Protein AF-A0AA85FG95-F1 (afdb_monomer)

Organism: NCBI:txid6188

Radius of gyration: 40.42 Å; Cα contacts (8 Å, |Δi|>4): 27; chains: 1; bounding box: 96×70×97 Å

Solvent-accessible surface area (backbone atoms only — not comparable to full-atom values): 11766 Å² total; per-residue (Å²): 138,80,90,82,90,82,88,81,95,78,88,78,78,93,74,80,83,79,84,78,89,81,88,87,84,84,87,80,86,81,86,80,87,81,86,85,87,85,56,82,85,75,62,86,74,57,68,71,57,54,51,51,56,54,57,72,72,59,83,74,77,91,71,94,76,86,83,73,83,79,76,84,75,77,57,76,66,61,56,57,54,48,53,53,49,53,53,49,50,57,51,50,54,54,50,49,54,52,48,51,52,50,51,51,50,54,49,50,54,51,51,51,51,49,51,56,48,50,52,54,47,36,66,74,74,61,58,74,56,93,69,52,88,52,39,74,40,49,51,53,35,54,52,42,44,72,74,29,74,98,45,57,74,80,38,48,67,43,46,52,52,31,52,52,44,51,53,52,48,52,55,51,51,54,52,55,52,66,76,71,111

Mean predicted aligned error: 20.2 Å

Sequence (181 aa):
MPLHNGQDPHAAEALRSRSGCVTNMGSGASHQTRDVTFHPDDIVISEDVIKRIKNAGTTEDNTKDDLPAPKSFKPQYSLGLKHELEEAERRYEKLLQLLEKRNEQLFNEAAEEYTRTVERLENKYMRPTPGGCCAAAEQRVEDCYKQNPGKILLCSKLVSEYDRCVQNFLVTMSRKVSNAA

Secondary structure (DSSP, 8-state):
--------------------------------PPP-PPPGGG----HHHHHHHHHHT--------PPPPPP----THHHHHHHHHHHHHHHHHHHHHHHHHHHHHHHHHHHHHHHHHHHHHIIIIISPPTT-TTHHHHHHHHHHHHHSTT-GGGGHHHHHHHHHHHHHHHHHHHHHHHTT-

Foldseek 3Di:
DDDDDDDDPDPDDPDPPPPDDDDDDDDDDDDDDDDDDDDPVNDDDDPVVVVVVVVVVPPPDDDDDDDDDPDPCVDPVVVVVVVVVVVVVVVVVVVVVVVVVVVVVVVVVVVVVVVVVVVVCCVVQVPADVCHQQNVLVVQLVVVCVVDPPNSVVSVVSVVVSVVSVVVVVVVSVVVVVVVD

pLDDT: mean 73.81, std 21.91, range [30.66, 98.44]

InterPro domains:
  IPR052632 MICOS complex subunit Mic19 [PTHR21588] (82-169)

Structure (mmCIF, N/CA/C/O backbone):
data_AF-A0AA85FG95-F1
#
_entry.id   AF-A0AA85FG95-F1
#
loop_
_atom_site.group_PDB
_atom_site.id
_atom_site.type_symbol
_atom_site.label_atom_id
_atom_site.label_alt_id
_atom_site.label_comp_id
_atom_site.label_asym_id
_atom_site.label_entity_id
_atom_site.label_seq_id
_atom_site.pdbx_PDB_ins_code
_atom_site.Cartn_x
_atom_site.Cartn_y
_atom_site.Cartn_z
_atom_site.occupancy
_atom_site.B_iso_or_equiv
_atom_site.auth_seq_id
_atom_site.auth_comp_id
_atom_site.auth_asym_id
_atom_site.auth_atom_id
_atom_site.pdbx_PDB_model_num
ATOM 1 N N . MET A 1 1 ? 0.337 38.366 53.562 1.00 30.66 1 MET A N 1
ATOM 2 C CA . MET A 1 1 ? -0.883 38.946 52.954 1.00 30.66 1 MET A CA 1
ATOM 3 C C . MET A 1 1 ? -0.656 38.988 51.444 1.00 30.66 1 MET A C 1
ATOM 5 O O . MET A 1 1 ? 0.433 39.395 51.067 1.00 30.66 1 MET A O 1
ATOM 9 N N . PRO A 1 2 ? -1.600 38.537 50.603 1.00 45.62 2 PRO A N 1
ATOM 10 C CA . PRO A 1 2 ? -1.849 37.114 50.296 1.00 45.62 2 PRO A CA 1
ATOM 11 C C . PRO A 1 2 ? -1.703 36.779 48.782 1.00 45.62 2 PRO A C 1
ATOM 13 O O . PRO A 1 2 ? -1.762 37.673 47.952 1.00 45.62 2 PRO A O 1
ATOM 16 N N . LEU A 1 3 ? -1.317 35.538 48.439 1.00 36.19 3 LEU A N 1
ATOM 17 C CA . LEU A 1 3 ? -2.106 34.446 47.801 1.00 36.19 3 LEU A CA 1
ATOM 18 C C . LEU A 1 3 ? -2.570 34.652 46.339 1.00 36.19 3 LEU A C 1
ATOM 20 O O . LEU A 1 3 ? -3.430 35.489 46.092 1.00 36.19 3 LEU A O 1
ATOM 24 N N . HIS A 1 4 ? -2.118 33.780 45.424 1.00 43.22 4 HIS A N 1
ATOM 25 C CA . HIS A 1 4 ? -2.871 32.674 44.769 1.00 43.22 4 HIS A CA 1
ATOM 26 C C . HIS A 1 4 ? -1.987 32.094 43.637 1.00 43.22 4 HIS A C 1
ATOM 28 O O . HIS A 1 4 ? -1.504 32.842 42.799 1.00 43.22 4 HIS A O 1
ATOM 34 N N . ASN A 1 5 ? -1.506 30.848 43.719 1.00 35.62 5 ASN A N 1
ATOM 35 C CA . ASN A 1 5 ? -2.163 29.581 43.342 1.00 35.62 5 ASN A CA 1
ATOM 36 C C . ASN A 1 5 ? -2.717 29.541 41.909 1.00 35.62 5 ASN A C 1
ATOM 38 O O . ASN A 1 5 ? -3.634 30.284 41.577 1.00 35.62 5 ASN A O 1
ATOM 42 N N . GLY A 1 6 ? -2.206 28.593 41.118 1.00 32.69 6 GLY A N 1
ATOM 43 C CA . GLY A 1 6 ? -2.690 28.273 39.777 1.00 32.69 6 GLY A CA 1
ATOM 44 C C . GLY A 1 6 ? -1.839 27.200 39.099 1.00 32.69 6 GLY A C 1
ATOM 45 O O . GLY A 1 6 ? -1.144 27.478 38.131 1.00 32.69 6 GLY A O 1
ATOM 46 N N . GLN A 1 7 ? -1.843 25.992 39.667 1.00 34.56 7 GLN A N 1
ATOM 47 C CA . GLN A 1 7 ? -1.445 24.764 38.979 1.00 34.56 7 GLN A CA 1
ATOM 48 C C . GLN A 1 7 ? -2.438 24.502 37.836 1.00 34.56 7 GLN A C 1
ATOM 50 O O . GLN A 1 7 ? -3.618 24.333 38.122 1.00 34.56 7 GLN A O 1
ATOM 55 N N . ASP A 1 8 ? -1.957 24.362 36.601 1.00 36.91 8 ASP A N 1
ATOM 56 C CA . ASP A 1 8 ? -2.682 23.675 35.524 1.00 36.91 8 ASP A CA 1
ATOM 57 C C . ASP A 1 8 ? -1.818 22.515 35.000 1.00 36.91 8 ASP A C 1
ATOM 59 O O . ASP A 1 8 ? -0.852 22.731 34.264 1.00 36.91 8 ASP A O 1
ATOM 63 N N . PRO A 1 9 ? -2.119 21.263 35.391 1.00 45.38 9 PRO A N 1
ATOM 64 C CA . PRO A 1 9 ? -1.419 20.076 34.932 1.00 45.38 9 PRO A CA 1
ATOM 65 C C . PRO A 1 9 ? -2.259 19.344 33.878 1.00 45.38 9 PRO A C 1
ATOM 67 O O . PRO A 1 9 ? -2.745 18.255 34.140 1.00 45.38 9 PRO A O 1
ATOM 70 N N . HIS A 1 10 ? -2.461 19.908 32.686 1.00 35.53 10 HIS A N 1
ATOM 71 C CA . HIS A 1 10 ? -3.142 19.187 31.599 1.00 35.53 10 HIS A CA 1
ATOM 72 C C . HIS A 1 10 ? -2.638 19.609 30.214 1.00 35.53 10 HIS A C 1
ATOM 74 O 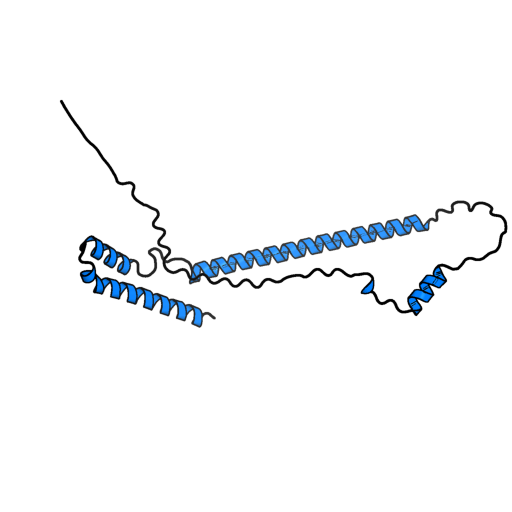O . HIS A 1 10 ? -3.313 20.287 29.451 1.00 35.53 10 HIS A O 1
ATOM 80 N N . ALA A 1 11 ? -1.455 19.117 29.856 1.00 32.72 11 ALA A N 1
ATOM 81 C CA . ALA A 1 11 ? -1.103 18.837 28.464 1.00 32.72 11 ALA A CA 1
ATOM 82 C C . ALA A 1 11 ? -0.642 17.376 28.375 1.00 32.72 11 ALA A C 1
ATOM 84 O O . ALA A 1 11 ? 0.479 17.055 27.988 1.00 32.72 11 ALA A O 1
ATOM 85 N N . ALA A 1 12 ? -1.512 16.481 28.845 1.00 32.84 12 ALA A N 1
ATOM 86 C CA . ALA A 1 12 ? -1.339 15.051 28.698 1.00 32.84 12 ALA A CA 1
ATOM 87 C C . ALA A 1 12 ? -1.720 14.642 27.266 1.00 32.84 12 ALA A C 1
ATOM 89 O O . ALA A 1 12 ? -2.877 14.720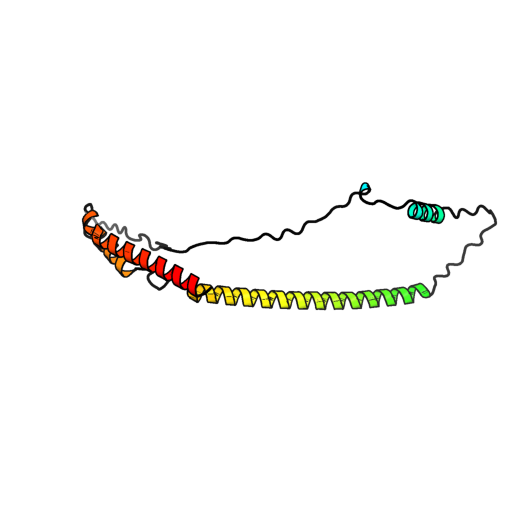 26.868 1.00 32.84 12 ALA A O 1
ATOM 90 N N . GLU A 1 13 ? -0.719 14.143 26.543 1.00 37.06 13 GLU A N 1
ATOM 91 C CA . GLU A 1 13 ? -0.843 12.870 25.828 1.00 37.06 13 GLU A CA 1
ATOM 92 C C . GLU A 1 13 ? -1.767 12.854 24.592 1.00 37.06 13 GLU A C 1
ATOM 94 O O . GLU A 1 13 ? -2.738 12.105 24.515 1.00 37.06 13 GLU A O 1
ATOM 99 N N . ALA A 1 14 ? -1.395 13.611 23.557 1.00 35.91 14 ALA A N 1
ATOM 100 C CA . ALA A 1 14 ? -1.941 13.469 22.204 1.00 35.91 14 ALA A CA 1
ATOM 101 C C . ALA A 1 14 ? -0.967 12.730 21.265 1.00 35.91 14 ALA A C 1
ATOM 103 O O . ALA A 1 14 ? -0.625 13.227 20.202 1.00 35.91 14 ALA A O 1
ATOM 104 N N . LEU A 1 15 ? -0.507 11.540 21.663 1.00 38.41 15 LEU A N 1
ATOM 105 C CA . LEU A 1 15 ? 0.131 10.556 20.774 1.00 38.41 15 LEU A CA 1
ATOM 106 C C . LEU A 1 15 ? -0.211 9.132 21.245 1.00 38.41 15 LEU A C 1
ATOM 108 O O . LEU A 1 15 ? 0.663 8.298 21.462 1.00 38.41 15 LEU A O 1
ATOM 112 N N . ARG A 1 16 ? -1.504 8.809 21.398 1.00 36.84 16 ARG A N 1
ATOM 113 C CA . ARG A 1 16 ? -1.917 7.398 21.360 1.00 36.84 16 ARG A CA 1
ATOM 114 C C . ARG A 1 16 ? -2.016 6.982 19.901 1.00 36.84 16 ARG A C 1
ATOM 116 O O . ARG A 1 16 ? -3.079 7.009 19.292 1.00 36.84 16 ARG A O 1
ATOM 123 N N . SER A 1 17 ? -0.870 6.589 19.360 1.00 41.09 17 SER A N 1
ATOM 124 C CA . SER A 1 17 ? -0.801 5.702 18.207 1.00 41.09 17 SER A CA 1
ATOM 125 C C . SER A 1 17 ? -1.457 4.370 18.600 1.00 41.09 17 SER A C 1
ATOM 127 O O . SER A 1 17 ? -0.793 3.446 19.061 1.00 41.09 17 SER A O 1
ATOM 129 N N . ARG A 1 18 ? -2.792 4.282 18.518 1.00 47.00 18 ARG A N 1
ATOM 130 C CA . ARG A 1 18 ? -3.518 3.006 18.586 1.00 47.00 18 ARG A CA 1
ATOM 131 C C . ARG A 1 18 ? -3.566 2.421 17.180 1.00 47.00 18 ARG A C 1
ATOM 133 O O . ARG A 1 18 ? -4.567 2.487 16.479 1.00 47.00 18 ARG A O 1
ATOM 140 N N . SER A 1 19 ? -2.425 1.874 16.771 1.00 49.50 19 SER A N 1
ATOM 141 C CA . SER A 1 19 ? -2.341 0.937 15.656 1.00 49.50 19 SER A CA 1
ATOM 142 C C . SER A 1 19 ? -2.802 -0.427 16.169 1.00 49.50 19 SER A C 1
ATOM 144 O O . SER A 1 19 ? -2.051 -1.148 16.823 1.00 49.50 19 SER A O 1
ATOM 146 N N . GLY A 1 20 ? -4.079 -0.735 15.958 1.00 48.47 20 GLY A N 1
ATOM 147 C CA . GLY A 1 20 ? -4.675 -2.033 16.249 1.00 48.47 20 GLY A CA 1
ATOM 148 C C . GLY A 1 20 ? -5.089 -2.721 14.953 1.00 48.47 20 GLY A C 1
ATOM 149 O O . GLY A 1 20 ? -5.952 -2.213 14.243 1.00 48.47 20 GLY A O 1
ATOM 150 N N . CYS A 1 21 ? -4.475 -3.883 14.704 1.00 47.03 21 CYS A N 1
ATOM 151 C CA . CYS A 1 21 ? -4.682 -4.836 13.602 1.00 47.03 21 CYS A CA 1
ATOM 152 C C . CYS A 1 21 ? -4.027 -4.487 12.251 1.00 47.03 21 CYS A C 1
ATOM 154 O O . CYS A 1 21 ? -4.705 -4.350 11.237 1.00 47.03 21 CYS A O 1
ATOM 156 N N . VAL A 1 22 ? -2.688 -4.467 12.219 1.00 50.50 22 VAL A N 1
ATOM 157 C CA . VAL A 1 22 ? -1.901 -4.616 10.981 1.00 50.50 22 VAL A CA 1
ATOM 158 C C . VAL A 1 22 ? -1.178 -5.964 11.023 1.00 50.50 22 VAL A C 1
ATOM 160 O O . VAL A 1 22 ? -0.427 -6.240 11.957 1.00 50.50 22 VAL A O 1
ATOM 163 N N . THR A 1 23 ? -1.401 -6.818 10.025 1.00 48.22 23 THR A N 1
ATOM 164 C CA . THR A 1 23 ? -0.620 -8.045 9.811 1.00 48.22 23 THR A CA 1
ATOM 165 C C . THR A 1 23 ? 0.562 -7.730 8.900 1.00 48.22 23 THR A C 1
ATOM 167 O O . THR A 1 23 ? 0.358 -7.409 7.732 1.00 48.22 23 THR A O 1
ATOM 170 N N . ASN A 1 24 ? 1.786 -7.828 9.423 1.00 40.81 24 ASN A N 1
ATOM 171 C CA . ASN A 1 24 ? 3.014 -7.686 8.644 1.00 40.81 24 ASN A CA 1
ATOM 172 C C . ASN A 1 24 ? 3.535 -9.079 8.254 1.00 40.81 24 ASN A C 1
ATOM 174 O O . ASN A 1 24 ? 3.888 -9.868 9.130 1.00 40.81 24 ASN A O 1
ATOM 178 N N . MET A 1 25 ? 3.578 -9.393 6.960 1.00 52.84 25 MET A N 1
ATOM 179 C CA . MET A 1 25 ? 4.269 -10.572 6.433 1.00 52.84 25 MET A CA 1
ATOM 180 C C . MET A 1 25 ? 5.058 -10.170 5.192 1.00 52.84 25 MET A C 1
ATOM 182 O O . MET A 1 25 ? 4.479 -9.861 4.156 1.00 52.84 25 MET A O 1
ATOM 186 N N . GLY A 1 26 ? 6.384 -10.179 5.313 1.00 38.78 26 GLY A N 1
ATOM 187 C CA . GLY A 1 26 ? 7.310 -9.958 4.209 1.00 38.78 26 GLY A CA 1
ATOM 188 C C . GLY A 1 26 ? 8.394 -11.028 4.215 1.00 38.78 26 GLY A C 1
ATOM 189 O O . GLY A 1 26 ? 9.342 -10.950 4.990 1.00 38.78 26 GLY A O 1
ATOM 190 N N . SER A 1 27 ? 8.237 -12.031 3.351 1.00 49.94 27 SER A N 1
ATOM 191 C CA . SER A 1 27 ? 9.285 -12.979 2.972 1.00 49.94 27 SER A CA 1
ATOM 192 C C . SER A 1 27 ? 9.997 -12.431 1.736 1.00 49.94 27 SER A C 1
ATOM 194 O O . SER A 1 27 ? 9.416 -12.391 0.656 1.00 49.94 27 SER A O 1
ATOM 196 N N . GLY A 1 28 ? 11.244 -11.986 1.894 1.00 42.34 28 GLY A N 1
ATOM 197 C CA . GLY A 1 28 ? 12.100 -11.578 0.781 1.00 42.34 28 GLY A CA 1
ATOM 198 C C . GLY A 1 28 ? 12.965 -12.746 0.316 1.00 42.34 28 GLY A C 1
ATOM 199 O O . GLY A 1 28 ? 13.846 -13.188 1.051 1.00 42.34 28 GLY A O 1
ATOM 200 N N . ALA A 1 29 ? 12.723 -13.248 -0.895 1.00 50.38 29 ALA A N 1
ATOM 201 C CA . ALA A 1 29 ? 13.632 -14.171 -1.564 1.00 50.38 29 ALA A CA 1
ATOM 202 C C . ALA A 1 29 ? 14.875 -13.398 -2.037 1.00 50.38 29 ALA A C 1
ATOM 204 O O . ALA A 1 29 ? 14.791 -12.513 -2.886 1.00 50.38 29 ALA A O 1
ATOM 205 N N . SER A 1 30 ? 16.030 -13.714 -1.451 1.00 52.44 30 SER A N 1
ATOM 206 C CA . SER A 1 30 ? 17.326 -13.142 -1.817 1.00 52.44 30 SER A CA 1
ATOM 207 C C . SER A 1 30 ? 17.881 -13.880 -3.038 1.00 52.44 30 SER A C 1
ATOM 209 O O . SER A 1 30 ? 18.285 -15.038 -2.937 1.00 52.44 30 SER A O 1
ATOM 211 N N . HIS A 1 31 ? 17.892 -13.231 -4.204 1.00 57.97 31 HIS A N 1
ATOM 212 C CA . HIS A 1 31 ? 18.634 -13.727 -5.362 1.00 57.97 31 HIS A CA 1
ATOM 213 C C . HIS A 1 31 ? 20.101 -13.309 -5.220 1.00 57.97 31 HIS A C 1
ATOM 215 O O . HIS A 1 31 ? 20.451 -12.145 -5.387 1.00 57.97 31 HIS A O 1
ATOM 221 N N . GLN A 1 32 ? 20.947 -14.271 -4.858 1.00 57.72 32 GLN A N 1
ATOM 222 C CA . GLN A 1 32 ? 22.375 -14.085 -4.621 1.00 57.72 32 GLN A CA 1
ATOM 223 C C . GLN A 1 32 ? 23.156 -14.426 -5.901 1.00 57.72 32 GLN A C 1
ATOM 225 O O . GLN A 1 32 ? 23.257 -15.594 -6.275 1.00 57.72 32 GLN A O 1
ATOM 230 N N . THR A 1 33 ? 23.708 -13.426 -6.588 1.00 61.66 33 THR A N 1
ATOM 231 C CA . THR A 1 33 ? 24.703 -13.627 -7.653 1.00 61.66 33 THR A CA 1
ATOM 232 C C . THR A 1 33 ? 26.039 -14.012 -7.017 1.00 61.66 33 THR A C 1
ATOM 234 O O . THR A 1 33 ? 26.503 -13.344 -6.094 1.00 61.66 33 THR A O 1
ATOM 237 N N . ARG A 1 34 ? 26.644 -15.117 -7.469 1.00 65.69 34 ARG A N 1
ATOM 238 C CA . ARG A 1 34 ? 27.943 -15.594 -6.968 1.00 65.69 34 ARG A CA 1
ATOM 239 C C . ARG A 1 34 ? 29.032 -15.238 -7.968 1.00 65.69 34 ARG A C 1
ATOM 241 O O . ARG A 1 34 ? 28.902 -15.568 -9.143 1.00 65.69 34 ARG A O 1
ATOM 248 N N . ASP A 1 35 ? 30.083 -14.600 -7.477 1.00 60.16 35 ASP A N 1
ATOM 249 C CA . ASP A 1 35 ? 31.306 -14.348 -8.235 1.00 60.16 35 ASP A CA 1
ATOM 250 C C . ASP A 1 35 ? 32.218 -15.587 -8.166 1.00 60.16 35 ASP A C 1
ATOM 252 O O . ASP A 1 35 ? 32.260 -16.260 -7.129 1.00 60.16 35 ASP A O 1
ATOM 256 N N . VAL A 1 36 ? 32.906 -15.927 -9.261 1.00 72.88 36 VAL A N 1
ATOM 257 C CA . VAL A 1 36 ? 33.742 -17.141 -9.359 1.00 72.88 36 VAL A CA 1
ATOM 258 C C . VAL A 1 36 ? 35.182 -16.756 -9.682 1.00 72.88 36 VAL A C 1
ATOM 260 O O . VAL A 1 36 ? 35.472 -16.236 -10.756 1.00 72.88 36 VAL A O 1
ATOM 263 N N . THR A 1 37 ? 36.093 -17.062 -8.757 1.00 73.62 37 THR A N 1
ATOM 264 C CA . THR A 1 37 ? 37.538 -16.854 -8.911 1.00 73.62 37 THR A CA 1
ATOM 265 C C . THR A 1 37 ? 38.204 -18.157 -9.348 1.00 73.62 37 THR A C 1
ATOM 267 O O . THR A 1 37 ? 38.162 -19.138 -8.608 1.00 73.62 37 THR A O 1
ATOM 270 N N . PHE A 1 38 ? 38.842 -18.164 -10.519 1.00 70.31 38 PHE A N 1
ATOM 271 C CA . PHE A 1 38 ? 39.609 -19.313 -11.015 1.00 70.31 38 PHE A CA 1
ATOM 272 C C . PHE A 1 38 ? 41.057 -19.268 -10.520 1.00 70.31 38 PHE A C 1
ATOM 274 O O . PHE A 1 38 ? 41.689 -18.209 -10.552 1.00 70.31 38 PHE A O 1
ATOM 281 N N . HIS A 1 39 ? 41.589 -20.416 -10.101 1.00 75.00 39 HIS A N 1
ATOM 282 C CA . HIS A 1 39 ? 43.010 -20.595 -9.816 1.00 75.00 39 HIS A CA 1
ATOM 283 C C . HIS A 1 39 ? 43.733 -21.174 -11.045 1.00 75.00 39 HIS A C 1
ATOM 285 O O . HIS A 1 39 ? 43.114 -21.856 -11.861 1.00 75.00 39 HIS A O 1
ATOM 291 N N . PRO A 1 40 ? 45.046 -20.927 -11.209 1.00 69.12 40 PRO A N 1
ATOM 292 C CA . PRO A 1 40 ? 45.812 -21.412 -12.363 1.00 69.12 40 PRO A CA 1
ATOM 293 C C . PRO A 1 40 ? 45.747 -22.934 -12.569 1.00 69.12 40 PRO A C 1
ATOM 295 O O . PRO A 1 40 ? 45.826 -23.398 -13.703 1.00 69.12 40 PRO A O 1
ATOM 298 N N . ASP A 1 41 ? 45.551 -23.691 -11.488 1.00 71.12 41 ASP A N 1
ATOM 299 C CA . ASP A 1 41 ? 45.463 -25.154 -11.503 1.00 71.12 41 ASP A CA 1
ATOM 300 C C . ASP A 1 41 ? 44.091 -25.675 -11.986 1.00 71.12 41 ASP A C 1
ATOM 302 O O . ASP A 1 41 ? 43.967 -26.849 -12.330 1.00 71.12 41 ASP A O 1
ATOM 306 N N . ASP A 1 42 ? 43.073 -24.806 -12.077 1.00 71.75 42 ASP A N 1
ATOM 307 C CA . ASP A 1 42 ? 41.731 -25.144 -12.583 1.00 71.75 42 ASP A CA 1
ATOM 308 C C . ASP A 1 42 ? 41.681 -25.195 -14.124 1.00 71.75 42 ASP A C 1
ATOM 310 O O . ASP A 1 42 ? 40.686 -25.618 -14.720 1.00 71.75 42 ASP A O 1
ATOM 314 N N . ILE A 1 43 ? 42.752 -24.754 -14.793 1.00 72.88 43 ILE A N 1
ATOM 315 C CA . ILE A 1 43 ? 42.838 -24.668 -16.252 1.00 72.88 43 ILE A CA 1
ATOM 316 C C . ILE A 1 43 ? 43.635 -25.865 -16.778 1.00 72.88 43 ILE A C 1
ATOM 318 O O . ILE A 1 43 ? 44.860 -25.835 -16.894 1.00 72.88 43 ILE A O 1
ATOM 322 N N . VAL A 1 44 ? 42.928 -26.932 -17.153 1.00 78.31 44 VAL A N 1
ATOM 323 C CA . VAL A 1 44 ? 43.545 -28.103 -17.791 1.00 78.31 44 VAL A CA 1
ATOM 324 C C . VAL A 1 44 ? 43.790 -27.811 -19.272 1.00 78.31 44 VAL A C 1
ATOM 326 O O . VAL A 1 44 ? 42.864 -27.777 -20.081 1.00 78.31 44 VAL A O 1
ATOM 329 N N . ILE A 1 45 ? 45.055 -27.615 -19.640 1.00 81.12 45 ILE A N 1
ATOM 330 C CA . ILE A 1 45 ? 45.474 -27.406 -21.030 1.00 81.12 45 ILE A CA 1
ATOM 331 C C . ILE A 1 45 ? 45.916 -28.745 -21.629 1.00 81.12 45 ILE A C 1
ATOM 333 O O . ILE A 1 45 ? 46.787 -29.419 -21.084 1.00 81.12 45 ILE A O 1
ATOM 337 N N . SER A 1 46 ? 45.347 -29.127 -22.777 1.00 83.31 46 SER A N 1
ATOM 338 C CA . SER A 1 46 ? 45.752 -30.342 -23.495 1.00 83.31 46 SER A CA 1
ATOM 339 C C . SER A 1 46 ? 47.202 -30.260 -23.979 1.00 83.31 46 SER A C 1
ATOM 341 O O . SER A 1 46 ? 47.666 -29.218 -24.448 1.00 83.31 46 SER A O 1
ATOM 343 N N . GLU A 1 47 ? 47.902 -31.389 -23.943 1.00 80.31 47 GLU A N 1
ATOM 344 C CA . GLU A 1 47 ? 49.327 -31.484 -24.277 1.00 80.31 47 GLU A CA 1
ATOM 345 C C . GLU A 1 47 ? 49.645 -31.001 -25.708 1.00 80.31 47 GLU A C 1
ATOM 347 O O . GLU A 1 47 ? 50.674 -30.369 -25.947 1.00 80.31 47 GLU A O 1
ATOM 352 N N . ASP A 1 48 ? 48.700 -31.154 -26.642 1.00 77.56 48 ASP A N 1
ATOM 353 C CA . ASP A 1 48 ? 48.793 -30.641 -28.016 1.00 77.56 48 ASP A CA 1
ATOM 354 C C . ASP A 1 48 ? 48.800 -29.108 -28.119 1.00 77.56 48 ASP A C 1
ATOM 356 O O . ASP A 1 48 ? 49.359 -28.542 -29.064 1.00 77.56 48 ASP A O 1
ATOM 360 N N . VAL A 1 49 ? 48.159 -28.414 -27.175 1.00 81.38 49 VAL A N 1
ATOM 361 C CA . VAL A 1 49 ? 48.161 -26.945 -27.100 1.00 81.38 49 VAL A CA 1
ATOM 362 C C . VAL A 1 49 ? 49.497 -26.471 -26.535 1.00 81.38 49 VAL A C 1
ATOM 364 O O . VAL A 1 49 ? 50.112 -25.566 -27.096 1.00 81.38 49 VAL A O 1
ATOM 367 N N . ILE A 1 50 ? 50.014 -27.155 -25.509 1.00 81.94 50 ILE A N 1
ATOM 368 C CA . ILE A 1 50 ? 51.348 -26.896 -24.949 1.00 81.94 50 ILE A CA 1
ATOM 369 C C . ILE A 1 50 ? 52.425 -27.094 -26.022 1.00 81.94 50 ILE A C 1
ATOM 371 O O . ILE A 1 50 ? 53.330 -26.270 -26.156 1.00 81.94 50 ILE A O 1
ATOM 375 N N . LYS A 1 51 ? 52.310 -28.153 -26.829 1.00 78.94 51 LYS A N 1
ATOM 376 C CA . LYS A 1 51 ? 53.245 -28.452 -27.921 1.00 78.94 51 LYS A CA 1
ATOM 377 C C . LYS A 1 51 ? 53.228 -27.372 -29.003 1.00 78.94 51 LYS A C 1
ATOM 379 O O . LYS A 1 51 ? 54.284 -26.978 -29.488 1.00 78.94 51 LYS A O 1
ATOM 384 N N . ARG A 1 52 ? 52.049 -26.836 -29.336 1.00 78.56 52 ARG A N 1
ATOM 385 C CA . ARG A 1 52 ? 51.910 -25.714 -30.279 1.00 78.56 52 ARG A CA 1
ATOM 386 C C . ARG A 1 52 ? 52.512 -24.416 -29.744 1.00 78.56 52 ARG A C 1
ATOM 388 O O . ARG A 1 52 ? 53.202 -23.736 -30.493 1.00 78.56 52 ARG A O 1
ATOM 395 N N . ILE A 1 53 ? 52.316 -24.108 -28.461 1.00 82.19 53 ILE A N 1
ATOM 396 C CA . ILE A 1 53 ? 52.891 -22.912 -27.823 1.00 82.19 53 ILE A CA 1
ATOM 397 C C . ILE A 1 53 ? 54.420 -23.021 -27.734 1.00 82.19 53 ILE A C 1
ATOM 399 O O . ILE A 1 53 ? 55.119 -22.065 -28.056 1.00 82.19 53 ILE A O 1
ATOM 403 N N . LYS A 1 54 ? 54.953 -24.194 -27.366 1.00 78.06 54 LYS A N 1
ATOM 404 C CA . LYS A 1 54 ? 56.405 -24.432 -27.322 1.00 78.06 54 LYS A CA 1
ATOM 405 C C . LYS A 1 54 ? 57.047 -24.322 -28.704 1.00 78.06 54 LYS A C 1
ATOM 407 O O . LYS A 1 54 ? 58.061 -23.650 -28.837 1.00 78.06 54 LYS A O 1
ATOM 412 N N . ASN A 1 55 ? 56.427 -24.901 -29.731 1.00 69.00 55 ASN A N 1
ATOM 413 C CA . ASN A 1 55 ? 56.948 -24.836 -31.097 1.00 69.00 55 ASN A CA 1
ATOM 414 C C . ASN A 1 55 ? 56.847 -23.427 -31.704 1.00 69.00 55 ASN A C 1
ATOM 416 O O . ASN A 1 55 ? 57.680 -23.064 -32.529 1.00 69.00 55 ASN A O 1
ATOM 420 N N . ALA A 1 56 ? 55.868 -22.618 -31.280 1.00 64.44 56 ALA A N 1
ATOM 421 C CA . ALA A 1 56 ? 55.778 -21.206 -31.653 1.00 64.44 56 ALA A CA 1
ATOM 422 C C . ALA A 1 56 ? 56.894 -20.344 -31.025 1.00 64.44 56 ALA A C 1
ATOM 424 O O . ALA A 1 56 ? 57.161 -19.252 -31.517 1.00 64.44 56 ALA A O 1
ATOM 425 N N . GLY A 1 57 ? 57.552 -20.829 -29.963 1.00 59.56 57 GLY A N 1
ATOM 426 C CA . GLY A 1 57 ? 58.680 -20.162 -29.306 1.00 59.56 57 GLY A CA 1
ATOM 427 C C . GLY A 1 57 ? 60.071 -20.614 -29.768 1.00 59.56 57 GLY A C 1
ATOM 428 O O . GLY A 1 57 ? 61.049 -20.005 -29.353 1.00 59.56 57 GLY A O 1
ATOM 429 N N . THR A 1 58 ? 60.189 -21.657 -30.601 1.00 50.75 58 THR A N 1
ATOM 430 C CA . THR A 1 58 ? 61.485 -22.248 -31.000 1.00 50.75 58 THR A CA 1
ATOM 431 C C . THR A 1 58 ? 61.788 -22.153 -32.494 1.00 50.75 58 THR A C 1
ATOM 433 O O . THR A 1 58 ? 62.512 -22.991 -33.027 1.00 50.75 58 THR A O 1
ATOM 436 N N . THR A 1 59 ? 61.306 -21.127 -33.196 1.00 48.03 59 THR A N 1
ATOM 437 C CA . THR A 1 59 ? 62.004 -20.676 -34.411 1.00 48.03 59 THR A CA 1
ATOM 438 C C . THR A 1 59 ? 63.229 -19.857 -34.000 1.00 48.03 59 THR A C 1
ATOM 440 O O . THR A 1 59 ? 63.274 -18.648 -34.200 1.00 48.03 59 THR A O 1
ATOM 443 N N . GLU A 1 60 ? 64.204 -20.519 -33.374 1.00 48.66 60 GLU A N 1
ATOM 444 C CA . GLU A 1 60 ? 65.590 -20.058 -33.390 1.00 48.66 60 GLU A CA 1
ATOM 445 C C . GLU A 1 60 ? 66.263 -20.707 -34.597 1.00 48.66 60 GLU A C 1
ATOM 447 O O . GLU A 1 60 ? 66.700 -21.857 -34.542 1.00 48.66 60 GLU A O 1
ATOM 452 N N . ASP A 1 61 ? 66.297 -19.975 -35.709 1.00 37.59 61 ASP A N 1
ATOM 453 C CA . ASP A 1 61 ? 67.139 -20.331 -36.843 1.00 37.59 61 ASP A CA 1
ATOM 454 C C . ASP A 1 61 ? 68.522 -19.701 -36.628 1.00 37.59 61 ASP A C 1
ATOM 456 O O . ASP A 1 61 ? 68.702 -18.482 -36.658 1.00 37.59 61 ASP A O 1
ATOM 460 N N . ASN A 1 62 ? 69.494 -20.558 -36.323 1.00 44.28 62 ASN A N 1
ATOM 461 C CA . ASN A 1 62 ? 70.900 -20.210 -36.211 1.00 44.28 62 ASN A CA 1
ATOM 462 C C . ASN A 1 62 ? 71.494 -20.091 -37.618 1.00 44.28 62 ASN A C 1
ATOM 464 O O . ASN A 1 62 ? 72.010 -21.070 -38.145 1.00 44.28 62 ASN A O 1
ATOM 468 N N . THR A 1 63 ? 71.512 -18.887 -38.193 1.00 41.16 63 THR A N 1
ATOM 469 C CA . THR A 1 63 ? 72.499 -18.535 -39.225 1.00 41.16 63 THR A CA 1
ATOM 470 C C . THR A 1 63 ? 72.944 -17.087 -39.020 1.00 41.16 63 THR A C 1
ATOM 472 O O . THR A 1 63 ? 72.152 -16.153 -39.111 1.00 41.16 63 THR A O 1
ATOM 475 N N . LYS A 1 64 ? 74.222 -16.910 -38.668 1.00 46.62 64 LYS A N 1
ATOM 476 C CA . LYS A 1 64 ? 74.915 -15.617 -38.681 1.00 46.62 64 LYS A CA 1
ATOM 477 C C . LYS A 1 64 ? 75.095 -15.213 -40.139 1.00 46.62 64 LYS A C 1
ATOM 479 O O . LYS A 1 64 ? 75.780 -15.958 -40.817 1.00 46.62 64 LYS A O 1
ATOM 484 N N . ASP A 1 65 ? 74.542 -14.079 -40.560 1.00 40.59 65 ASP A N 1
ATOM 485 C CA . ASP A 1 65 ? 75.032 -13.267 -41.683 1.00 40.59 65 ASP A CA 1
ATOM 486 C C . ASP A 1 65 ? 74.435 -11.845 -41.578 1.00 40.59 65 ASP A C 1
ATOM 488 O O . ASP A 1 65 ? 73.341 -11.638 -41.052 1.00 40.59 65 ASP A O 1
ATOM 492 N N . ASP A 1 66 ? 75.225 -10.858 -41.990 1.00 47.44 66 ASP A N 1
ATOM 493 C CA . ASP A 1 66 ? 75.172 -9.433 -41.646 1.00 47.44 66 ASP A CA 1
ATOM 494 C C . ASP A 1 66 ? 73.836 -8.685 -41.876 1.00 47.44 66 ASP A C 1
ATOM 496 O O . ASP A 1 66 ? 73.237 -8.719 -42.952 1.00 47.44 66 ASP A O 1
ATOM 500 N N . LEU A 1 67 ? 73.416 -7.890 -40.879 1.00 39.06 67 LEU A N 1
ATOM 501 C CA . LEU A 1 67 ? 72.312 -6.927 -40.999 1.00 39.06 67 LEU A CA 1
ATOM 502 C C . LEU A 1 67 ? 72.740 -5.664 -41.770 1.00 39.06 67 LEU A C 1
ATOM 504 O O . LEU A 1 67 ? 73.616 -4.932 -41.303 1.00 39.06 67 LEU A O 1
ATOM 508 N N . PRO A 1 68 ? 71.966 -5.226 -42.776 1.00 49.34 68 PRO A N 1
ATOM 509 C CA . PRO A 1 68 ? 71.600 -3.829 -42.907 1.00 49.34 68 PRO A CA 1
ATOM 510 C C . PRO A 1 68 ? 70.298 -3.584 -42.128 1.00 49.34 68 PRO A C 1
ATOM 512 O O . PRO A 1 68 ? 69.315 -4.310 -42.281 1.00 49.34 68 PRO A O 1
ATOM 515 N N . ALA A 1 69 ? 70.285 -2.551 -41.282 1.00 48.25 69 ALA A N 1
ATOM 516 C CA . ALA A 1 69 ? 69.116 -2.160 -40.496 1.00 48.25 69 ALA A CA 1
ATOM 517 C C . ALA A 1 69 ? 67.852 -2.059 -41.381 1.00 48.25 69 ALA A C 1
ATOM 519 O O . ALA A 1 69 ? 67.874 -1.339 -42.390 1.00 48.25 69 ALA A O 1
ATOM 520 N N . PRO A 1 70 ? 66.740 -2.735 -41.033 1.00 47.72 70 PRO A N 1
ATOM 521 C CA . PRO A 1 70 ? 65.519 -2.626 -41.808 1.00 47.72 70 PRO A CA 1
ATOM 522 C C . PRO A 1 70 ? 64.992 -1.201 -41.661 1.00 47.72 70 PRO A C 1
ATOM 524 O O . PRO A 1 70 ? 64.654 -0.739 -40.569 1.00 47.72 70 PRO A O 1
ATOM 527 N N . LYS A 1 71 ? 64.936 -0.479 -42.783 1.00 52.22 71 LYS A N 1
ATOM 528 C CA . LYS A 1 71 ? 64.224 0.795 -42.874 1.00 52.22 71 LYS A CA 1
ATOM 529 C C . LYS A 1 71 ? 62.814 0.558 -42.342 1.00 52.22 71 LYS A C 1
ATOM 531 O O . LYS A 1 71 ? 62.117 -0.318 -42.843 1.00 52.22 71 LYS A O 1
ATOM 536 N N . SER A 1 72 ? 62.430 1.329 -41.325 1.00 55.66 72 SER A N 1
ATOM 537 C CA . SER A 1 72 ? 61.096 1.358 -40.722 1.00 55.66 72 SER A CA 1
ATOM 538 C C . SER A 1 72 ? 60.035 1.586 -41.806 1.00 55.66 72 SER A C 1
ATOM 540 O O . SER A 1 72 ? 59.615 2.715 -42.068 1.00 55.66 72 SER A O 1
ATOM 542 N N . PHE A 1 73 ? 59.578 0.509 -42.436 1.00 53.50 73 PHE A N 1
ATOM 543 C CA . PHE A 1 73 ? 58.356 0.500 -43.213 1.00 53.50 73 PHE A CA 1
ATOM 544 C C . PHE A 1 73 ? 57.239 0.501 -42.172 1.00 53.50 73 PHE A C 1
ATOM 546 O O . PHE A 1 73 ? 56.815 -0.549 -41.708 1.00 53.50 73 PHE A O 1
ATOM 553 N N . LYS A 1 74 ? 56.842 1.691 -41.699 1.00 56.25 74 LYS A N 1
ATOM 554 C CA . LYS A 1 74 ? 55.607 1.838 -40.926 1.00 56.25 74 LYS A CA 1
ATOM 555 C C . LYS A 1 74 ? 54.484 1.610 -41.906 1.00 56.25 74 LYS A C 1
ATOM 557 O O . LYS A 1 74 ? 54.281 2.455 -42.782 1.00 56.25 74 LYS A O 1
ATOM 562 N N . PRO A 1 75 ? 53.786 0.486 -41.830 1.00 50.03 75 PRO A N 1
ATOM 563 C CA . PRO A 1 75 ? 52.989 0.155 -42.966 1.00 50.03 75 PRO A CA 1
ATOM 564 C C . PRO A 1 75 ? 51.632 0.833 -42.878 1.00 50.03 75 PRO A C 1
ATOM 566 O O . PRO A 1 75 ? 51.029 0.976 -41.808 1.00 50.03 75 PRO A O 1
ATOM 569 N N . GLN A 1 76 ? 51.147 1.233 -44.042 1.00 53.50 76 GLN A N 1
ATOM 570 C CA . GLN A 1 76 ? 49.913 1.985 -44.234 1.00 53.50 76 GLN A CA 1
ATOM 571 C C . GLN A 1 76 ? 48.657 1.241 -43.730 1.00 53.50 76 GLN A C 1
ATOM 573 O O . GLN A 1 76 ? 47.626 1.867 -43.498 1.00 53.50 76 GLN A O 1
ATOM 578 N N . TYR A 1 77 ? 48.764 -0.066 -43.452 1.00 53.09 77 TYR A N 1
ATOM 579 C CA . TYR A 1 77 ? 47.732 -0.876 -42.792 1.00 53.09 77 TYR A CA 1
ATOM 580 C C . TYR A 1 77 ? 47.441 -0.466 -41.337 1.00 53.09 77 TYR A C 1
ATOM 582 O O . TYR A 1 77 ? 46.362 -0.745 -40.825 1.00 53.09 77 TYR A O 1
ATOM 590 N N . SER A 1 78 ? 48.351 0.257 -40.677 1.00 61.84 78 SER A N 1
ATOM 591 C CA . SER A 1 78 ? 48.145 0.733 -39.301 1.00 61.84 78 SER A CA 1
ATOM 592 C C . SER A 1 78 ? 47.094 1.840 -39.160 1.00 61.84 78 SER A C 1
ATOM 594 O O . SER A 1 78 ? 46.560 2.012 -38.069 1.00 61.84 78 SER A O 1
ATOM 596 N N . LEU A 1 79 ? 46.790 2.596 -40.222 1.00 70.50 79 LEU A N 1
ATOM 597 C CA . LEU A 1 79 ? 45.799 3.678 -40.168 1.00 70.50 79 LEU A CA 1
ATOM 598 C C . LEU A 1 79 ? 44.382 3.172 -40.466 1.00 70.50 79 LEU A C 1
ATOM 600 O O . LEU A 1 79 ? 43.449 3.543 -39.762 1.00 70.50 79 LEU A O 1
ATOM 604 N N . GLY A 1 80 ? 44.237 2.286 -41.459 1.00 72.12 80 GLY A N 1
ATOM 605 C CA . GLY A 1 80 ? 42.956 1.642 -41.778 1.00 72.12 80 GLY A CA 1
ATOM 606 C C . GLY A 1 80 ? 42.435 0.795 -40.617 1.00 72.12 80 GLY A C 1
ATOM 607 O O . GLY A 1 80 ? 41.292 0.957 -40.210 1.00 72.12 80 GLY A O 1
ATOM 608 N N . LEU A 1 81 ? 43.314 0.002 -39.992 1.00 82.81 81 LEU A N 1
ATOM 609 C CA . LEU A 1 81 ? 42.960 -0.813 -38.827 1.00 82.81 81 LEU A CA 1
ATOM 610 C C . LEU A 1 81 ? 42.544 0.038 -37.613 1.00 82.81 81 LEU A C 1
ATOM 612 O O . LEU A 1 81 ? 41.642 -0.340 -36.874 1.00 82.81 81 LEU A O 1
ATOM 616 N N . LYS A 1 82 ? 43.170 1.209 -37.415 1.00 83.19 82 LYS A N 1
ATOM 617 C CA . LYS A 1 82 ? 42.765 2.166 -36.370 1.00 83.19 82 LYS A CA 1
ATOM 618 C C . LYS A 1 82 ? 41.395 2.768 -36.652 1.00 83.19 82 LYS A C 1
ATOM 620 O O . LYS A 1 82 ? 40.571 2.829 -35.753 1.00 83.19 82 LYS A O 1
ATOM 625 N N . HIS A 1 83 ? 41.143 3.172 -37.894 1.00 87.88 83 HIS A N 1
ATOM 626 C CA . HIS A 1 83 ? 39.847 3.718 -38.282 1.00 87.88 83 HIS A CA 1
ATOM 627 C C . HIS A 1 83 ? 38.721 2.684 -38.116 1.00 87.88 83 HIS A C 1
ATOM 629 O O . HIS A 1 83 ? 37.655 3.009 -37.599 1.00 87.88 83 HIS A O 1
ATOM 635 N N . GLU A 1 84 ? 38.960 1.432 -38.513 1.00 89.44 84 GLU A N 1
ATOM 636 C CA . GLU A 1 84 ? 38.015 0.326 -38.317 1.00 89.44 84 GLU A CA 1
ATOM 637 C C . GLU A 1 84 ? 37.762 0.028 -36.832 1.00 89.44 84 GLU A C 1
ATOM 639 O O . GLU A 1 84 ? 36.614 -0.211 -36.447 1.00 89.44 84 GLU A O 1
ATOM 644 N N . LEU A 1 85 ? 38.807 0.086 -35.997 1.00 92.50 85 LEU A N 1
A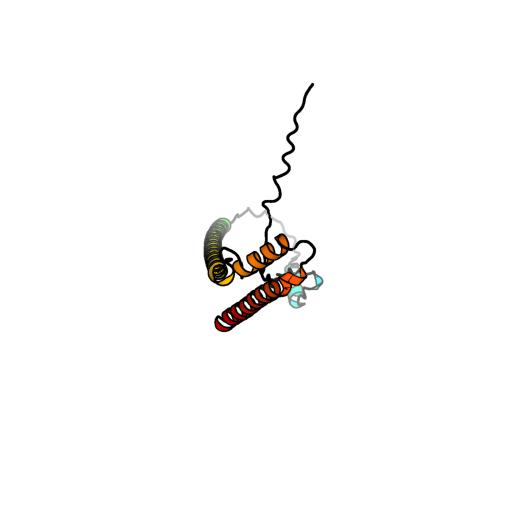TOM 645 C CA . LEU A 1 85 ? 38.691 -0.066 -34.546 1.00 92.50 85 LEU A CA 1
ATOM 646 C C . LEU A 1 85 ? 37.840 1.054 -33.937 1.00 92.50 85 LEU A C 1
ATOM 648 O O . LEU A 1 85 ? 36.874 0.765 -33.239 1.00 92.50 85 LEU A O 1
ATOM 652 N N . GLU A 1 86 ? 38.129 2.313 -34.266 1.00 93.31 86 GLU A N 1
ATOM 653 C CA . GLU A 1 86 ? 37.349 3.461 -33.791 1.00 93.31 86 GLU A CA 1
ATOM 654 C C . GLU A 1 86 ? 35.884 3.392 -34.255 1.00 93.31 86 GLU A C 1
ATOM 656 O O . GLU A 1 86 ? 34.964 3.773 -33.534 1.00 93.31 86 GLU A O 1
ATOM 661 N N . GLU A 1 87 ? 35.624 2.912 -35.474 1.00 94.56 87 GLU A N 1
ATOM 662 C CA . GLU A 1 87 ? 34.258 2.721 -35.960 1.00 94.56 87 GLU A CA 1
ATOM 663 C C . GLU A 1 87 ? 33.540 1.584 -35.219 1.00 94.56 87 GLU A C 1
ATOM 665 O O . GLU A 1 87 ? 32.349 1.693 -34.919 1.00 94.56 87 GLU A O 1
ATOM 670 N N . ALA A 1 88 ? 34.243 0.496 -34.896 1.00 95.25 88 ALA A N 1
ATOM 671 C CA . ALA A 1 88 ? 33.711 -0.567 -34.054 1.00 95.25 88 ALA A CA 1
ATOM 672 C C . ALA A 1 88 ? 33.396 -0.060 -32.639 1.00 95.25 88 ALA A C 1
ATOM 674 O O . ALA A 1 88 ? 32.281 -0.281 -32.168 1.00 95.25 88 ALA A O 1
ATOM 675 N N . GLU A 1 89 ? 34.310 0.676 -32.006 1.00 96.19 89 GLU A N 1
ATOM 676 C CA . GLU A 1 89 ? 34.113 1.294 -30.688 1.00 96.19 89 GLU A CA 1
ATOM 677 C C . GLU A 1 89 ? 32.884 2.206 -30.683 1.00 96.19 89 GLU A C 1
ATOM 679 O O . GLU A 1 89 ? 31.955 1.974 -29.910 1.00 96.19 89 GLU A O 1
ATOM 684 N N . ARG A 1 90 ? 32.785 3.141 -31.639 1.00 97.31 90 ARG A N 1
ATOM 685 C CA . ARG A 1 90 ? 31.614 4.027 -31.780 1.00 97.31 90 ARG A CA 1
ATOM 686 C C . ARG A 1 90 ? 30.301 3.254 -31.943 1.00 97.31 90 ARG A C 1
ATOM 688 O O . ARG A 1 90 ? 29.257 3.679 -31.443 1.00 97.31 90 ARG A O 1
ATOM 695 N N . ARG A 1 91 ? 30.315 2.122 -32.658 1.00 97.50 91 ARG A N 1
ATOM 696 C CA . ARG A 1 91 ? 29.128 1.261 -32.817 1.00 97.50 91 ARG A CA 1
ATOM 697 C C . ARG A 1 91 ? 28.742 0.582 -31.507 1.00 97.50 91 ARG A C 1
ATOM 699 O O . ARG A 1 91 ? 27.557 0.569 -31.174 1.00 97.50 91 ARG A O 1
ATOM 706 N N . TYR A 1 92 ? 29.711 0.042 -30.772 1.00 97.75 92 TYR A N 1
ATOM 707 C CA . TYR A 1 92 ? 29.454 -0.622 -29.497 1.00 97.75 92 TYR A CA 1
ATOM 708 C C . TYR A 1 92 ? 29.014 0.356 -28.410 1.00 97.75 92 TYR A C 1
ATOM 710 O O . TYR A 1 92 ? 28.048 0.061 -27.714 1.00 97.75 92 TYR A O 1
ATOM 718 N N . GLU A 1 93 ? 29.624 1.538 -28.323 1.00 98.12 93 GLU A N 1
ATOM 719 C CA . GLU A 1 93 ? 29.183 2.609 -27.421 1.00 98.12 93 GLU A CA 1
ATOM 720 C C . GLU A 1 93 ? 27.723 2.989 -27.680 1.00 98.12 93 GLU A C 1
ATOM 722 O O . GLU A 1 93 ? 26.918 3.077 -26.754 1.00 98.12 93 GLU A O 1
ATOM 727 N N . LYS A 1 94 ? 27.339 3.136 -28.953 1.00 97.94 94 LYS A N 1
ATOM 728 C CA . LYS A 1 94 ? 25.950 3.427 -29.322 1.00 97.94 94 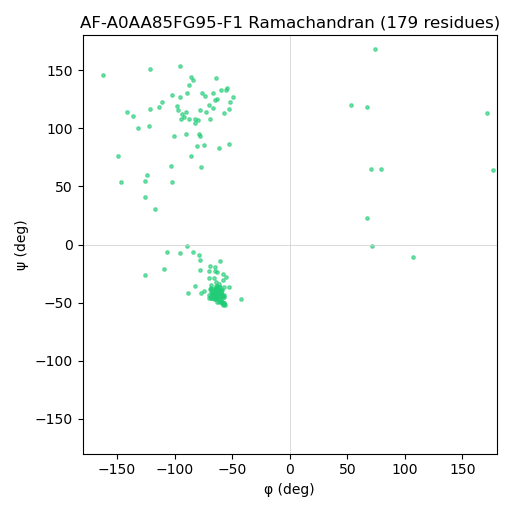LYS A CA 1
ATOM 729 C C . LYS A 1 94 ? 24.994 2.295 -28.936 1.00 97.94 94 LYS A C 1
ATOM 731 O O . LYS A 1 94 ? 23.865 2.567 -28.525 1.00 97.94 94 LYS A O 1
ATOM 736 N N . LEU A 1 95 ? 25.414 1.036 -29.080 1.00 98.12 95 LEU A N 1
ATOM 737 C CA . LEU A 1 95 ? 24.620 -0.112 -28.634 1.00 98.12 95 LEU A CA 1
ATOM 738 C C . LEU A 1 95 ? 24.462 -0.130 -27.112 1.00 98.12 95 LEU A C 1
ATOM 740 O O . LEU A 1 95 ? 23.353 -0.356 -26.635 1.00 98.12 95 LEU A O 1
ATOM 744 N N . LEU A 1 96 ? 25.545 0.122 -26.374 1.00 98.38 96 LEU A N 1
ATOM 745 C CA . LEU A 1 96 ? 25.550 0.194 -24.914 1.00 98.38 96 LEU A CA 1
ATOM 746 C C . LEU A 1 96 ? 24.586 1.270 -24.424 1.00 98.38 96 LEU A C 1
ATOM 748 O O . LEU A 1 96 ? 23.678 0.953 -23.665 1.00 98.38 96 LEU A O 1
ATOM 752 N N . GLN A 1 97 ? 24.676 2.488 -24.960 1.00 98.12 97 GLN A N 1
ATOM 753 C CA . GLN A 1 97 ? 23.760 3.578 -24.610 1.00 98.12 97 GLN A CA 1
ATOM 754 C C . GLN A 1 97 ? 22.293 3.228 -24.895 1.00 98.12 97 GLN A C 1
ATOM 756 O O . GLN A 1 97 ? 21.397 3.565 -24.121 1.00 98.12 97 GLN A O 1
ATOM 761 N N . LEU A 1 98 ? 22.017 2.546 -26.011 1.00 98.19 98 LEU A N 1
ATOM 762 C CA . LEU A 1 98 ? 20.659 2.114 -26.340 1.00 98.19 98 LEU A CA 1
ATOM 763 C C . LEU A 1 98 ? 20.160 1.027 -25.380 1.00 98.19 98 LEU A C 1
ATOM 765 O O . LEU A 1 98 ? 18.983 1.033 -25.011 1.00 98.19 98 LEU A O 1
ATOM 769 N N . LEU A 1 99 ? 21.036 0.104 -24.985 1.00 98.44 99 LEU A N 1
ATOM 770 C CA . LEU A 1 99 ? 20.719 -0.959 -24.040 1.00 98.44 99 LEU A CA 1
ATOM 771 C C . LEU A 1 99 ? 20.473 -0.397 -22.637 1.00 98.44 99 LEU A C 1
ATOM 773 O O . LEU A 1 99 ? 19.468 -0.737 -22.021 1.00 98.44 99 LEU A O 1
ATOM 777 N N . GLU A 1 100 ? 21.340 0.498 -22.169 1.00 98.00 100 GLU A N 1
ATOM 778 C CA . GLU A 1 100 ? 21.200 1.216 -20.901 1.00 98.00 100 GLU A CA 1
ATOM 779 C C . GLU A 1 100 ? 19.881 1.983 -20.861 1.00 98.00 100 GLU A C 1
ATOM 781 O O . GLU A 1 100 ? 19.083 1.779 -19.949 1.00 98.00 100 GLU A O 1
ATOM 786 N N . LYS A 1 101 ? 19.586 2.762 -21.908 1.00 98.38 101 LYS A N 1
ATOM 787 C CA . LYS A 1 101 ? 18.325 3.499 -22.017 1.00 98.38 101 LYS A CA 1
ATOM 788 C C . LYS A 1 101 ? 17.107 2.577 -21.985 1.00 98.38 101 LYS A C 1
ATOM 790 O O . LYS A 1 101 ? 16.118 2.891 -21.330 1.00 98.38 101 LYS A O 1
ATOM 795 N N . ARG A 1 102 ? 17.147 1.444 -22.695 1.00 98.12 102 ARG A N 1
ATOM 796 C CA . ARG A 1 102 ? 16.041 0.474 -22.678 1.00 98.12 102 ARG A CA 1
ATOM 797 C C . ARG A 1 102 ? 15.882 -0.157 -21.294 1.00 98.12 102 ARG A C 1
ATOM 799 O O . ARG A 1 102 ? 14.757 -0.312 -20.835 1.00 98.12 102 ARG A O 1
ATOM 806 N N . ASN A 1 103 ? 16.980 -0.515 -20.637 1.00 98.12 103 ASN A N 1
ATOM 807 C CA . ASN A 1 103 ? 16.940 -1.083 -19.292 1.00 98.12 103 ASN A CA 1
ATOM 808 C C . ASN A 1 103 ? 16.379 -0.084 -18.279 1.00 98.12 103 ASN A C 1
ATOM 810 O O . ASN A 1 103 ? 15.550 -0.464 -17.459 1.00 98.12 103 ASN A O 1
ATOM 814 N N . GLU A 1 104 ? 16.777 1.185 -18.366 1.00 98.38 104 GLU A N 1
ATOM 815 C CA . GLU A 1 104 ? 16.238 2.254 -17.526 1.00 98.38 104 GLU A CA 1
ATOM 816 C C . GLU A 1 104 ? 14.729 2.429 -17.746 1.00 98.38 104 GLU A C 1
ATOM 818 O O . GLU A 1 104 ? 13.969 2.500 -16.784 1.00 98.38 104 GLU A O 1
ATOM 823 N N . GLN A 1 105 ? 14.270 2.418 -19.001 1.00 97.81 105 GLN A N 1
ATOM 824 C CA . GLN A 1 105 ? 12.841 2.476 -19.326 1.00 97.81 105 GLN A CA 1
ATOM 825 C C . GLN A 1 105 ? 12.065 1.308 -18.711 1.00 97.81 105 GLN A C 1
ATOM 827 O O . GLN A 1 105 ? 11.074 1.535 -18.024 1.00 97.81 105 GLN A O 1
ATOM 832 N N . LEU A 1 106 ? 12.545 0.075 -18.893 1.00 98.25 106 LEU A N 1
ATOM 833 C CA . LEU A 1 106 ? 11.907 -1.115 -18.327 1.00 98.25 106 LEU A CA 1
ATOM 834 C C . LEU A 1 106 ? 11.888 -1.084 -16.795 1.00 98.25 106 LEU A C 1
ATOM 836 O O . LEU A 1 106 ? 10.896 -1.472 -16.181 1.00 98.25 106 LEU A O 1
ATOM 840 N N . PHE A 1 107 ? 12.972 -0.618 -16.173 1.00 98.25 107 PHE A N 1
ATOM 841 C CA . PHE A 1 107 ? 13.036 -0.462 -14.725 1.00 98.25 107 PHE A CA 1
ATOM 842 C C . PHE A 1 107 ? 12.013 0.563 -14.230 1.00 98.25 107 PHE A C 1
ATOM 844 O O . PHE A 1 107 ? 11.283 0.283 -13.282 1.00 98.25 107 PHE A O 1
ATOM 851 N N . ASN A 1 108 ? 11.919 1.717 -14.890 1.00 98.25 108 ASN A N 1
ATOM 852 C CA . ASN A 1 108 ? 10.970 2.765 -14.527 1.00 98.25 108 ASN A CA 1
ATOM 853 C C . ASN A 1 108 ? 9.520 2.292 -14.694 1.00 98.25 108 ASN A C 1
ATOM 855 O O . ASN A 1 108 ? 8.721 2.451 -13.775 1.00 98.25 108 ASN A O 1
ATOM 859 N N . GLU A 1 109 ? 9.191 1.637 -15.809 1.00 98.12 109 GLU A N 1
ATOM 860 C CA . GLU A 1 109 ? 7.867 1.043 -16.035 1.00 98.12 109 GLU A CA 1
ATOM 861 C C . GLU A 1 109 ? 7.510 0.016 -14.949 1.00 98.12 109 GLU A C 1
ATOM 863 O O . GLU A 1 109 ? 6.406 0.040 -14.400 1.00 98.12 109 GLU A O 1
ATOM 868 N N . ALA A 1 110 ? 8.455 -0.856 -14.586 1.00 97.81 110 ALA A N 1
ATOM 869 C CA . ALA A 1 110 ? 8.259 -1.836 -13.524 1.00 97.81 110 ALA A CA 1
ATOM 870 C C . ALA A 1 110 ? 8.087 -1.175 -12.144 1.00 97.81 110 ALA A C 1
ATOM 872 O O . ALA A 1 110 ? 7.222 -1.587 -11.369 1.00 97.81 110 ALA A O 1
ATOM 873 N N . ALA A 1 111 ? 8.875 -0.141 -11.836 1.00 98.00 111 ALA A N 1
ATOM 874 C CA . ALA A 1 111 ? 8.778 0.608 -10.585 1.00 98.00 111 ALA A CA 1
ATOM 875 C C . ALA A 1 111 ? 7.435 1.344 -10.463 1.00 98.00 111 ALA A C 1
ATOM 877 O O . ALA A 1 111 ? 6.814 1.341 -9.394 1.00 98.00 111 ALA A O 1
ATOM 878 N N . GLU A 1 112 ? 6.951 1.934 -11.555 1.00 97.69 112 GLU A N 1
ATOM 879 C CA . GLU A 1 112 ? 5.636 2.566 -11.601 1.00 97.69 112 GLU A CA 1
ATOM 880 C C . GLU A 1 112 ? 4.505 1.557 -11.405 1.00 97.69 112 GLU A C 1
ATOM 882 O O . GLU A 1 112 ? 3.588 1.817 -10.624 1.00 97.69 112 GLU A O 1
ATOM 887 N N . GLU A 1 113 ? 4.547 0.411 -12.089 1.00 97.31 113 GLU A N 1
ATOM 888 C CA . GLU A 1 113 ? 3.501 -0.608 -11.961 1.00 97.31 113 GLU A CA 1
ATOM 889 C C . GLU A 1 113 ? 3.498 -1.240 -10.566 1.00 97.31 113 GLU A C 1
ATOM 891 O O . GLU A 1 113 ? 2.429 -1.459 -9.987 1.00 97.31 113 GLU A O 1
ATOM 896 N N . TYR A 1 114 ? 4.678 -1.468 -9.984 1.00 97.56 114 TYR A N 1
ATOM 897 C CA . TYR A 1 114 ? 4.809 -1.892 -8.594 1.00 97.56 114 TYR A CA 1
ATOM 898 C C . TYR A 1 114 ? 4.147 -0.882 -7.656 1.00 97.56 114 TYR A C 1
ATOM 900 O O . TYR A 1 114 ? 3.276 -1.253 -6.871 1.00 97.56 114 TYR A O 1
ATOM 908 N N . THR A 1 115 ? 4.497 0.399 -7.786 1.00 96.62 115 THR A N 1
ATOM 909 C CA . THR A 1 115 ? 3.953 1.473 -6.946 1.00 96.62 115 THR A CA 1
ATOM 910 C C . THR A 1 115 ? 2.433 1.561 -7.079 1.00 96.62 115 THR A C 1
ATOM 912 O O . THR A 1 115 ? 1.722 1.542 -6.074 1.00 96.62 115 THR A O 1
ATOM 915 N N . ARG A 1 116 ? 1.912 1.552 -8.314 1.00 96.56 116 ARG A N 1
ATOM 916 C CA . ARG A 1 116 ? 0.467 1.543 -8.593 1.00 96.56 116 ARG A CA 1
ATOM 917 C C . ARG A 1 116 ? -0.232 0.323 -7.997 1.00 96.56 116 ARG A C 1
ATOM 919 O O . ARG A 1 116 ? -1.353 0.431 -7.498 1.00 96.56 116 ARG A O 1
ATOM 926 N N . THR A 1 117 ? 0.401 -0.844 -8.062 1.00 95.06 117 THR A N 1
ATOM 927 C CA . THR A 1 117 ? -0.159 -2.086 -7.522 1.00 95.06 117 THR A CA 1
ATOM 928 C C . THR A 1 117 ? -0.182 -2.064 -6.000 1.00 95.06 117 THR A C 1
ATOM 930 O O . THR A 1 117 ? -1.219 -2.378 -5.416 1.00 95.06 117 THR A O 1
ATOM 933 N N . VAL A 1 118 ? 0.907 -1.642 -5.357 1.00 94.12 118 VAL A N 1
ATOM 934 C CA . VAL A 1 118 ? 0.976 -1.484 -3.899 1.00 94.12 118 VAL A CA 1
ATOM 935 C C . VAL A 1 118 ? -0.089 -0.505 -3.427 1.00 94.12 118 VAL A C 1
ATOM 937 O O . VAL A 1 118 ? -0.903 -0.877 -2.588 1.00 94.12 118 VAL A O 1
ATOM 940 N N . GLU A 1 119 ? -0.183 0.680 -4.030 1.00 91.75 119 GLU A N 1
ATOM 941 C CA . GLU A 1 119 ? -1.186 1.679 -3.650 1.00 91.75 119 GLU A CA 1
ATOM 942 C C . GLU A 1 119 ? -2.618 1.136 -3.808 1.00 91.75 119 GLU A C 1
ATOM 944 O O . GLU A 1 119 ? -3.475 1.320 -2.940 1.00 91.75 119 GLU A O 1
ATOM 949 N N . ARG A 1 120 ? -2.895 0.400 -4.893 1.00 90.31 120 ARG A N 1
ATOM 950 C CA . ARG A 1 120 ? -4.198 -0.246 -5.113 1.00 90.31 120 ARG A CA 1
ATOM 951 C C . ARG A 1 120 ? -4.517 -1.267 -4.020 1.00 90.31 120 ARG A C 1
ATOM 953 O O . ARG A 1 120 ? -5.656 -1.321 -3.553 1.00 90.31 120 ARG A O 1
ATOM 960 N N . LEU A 1 121 ? -3.543 -2.088 -3.629 1.00 89.12 121 LEU A N 1
ATOM 961 C CA . LEU A 1 121 ? -3.710 -3.100 -2.586 1.00 89.12 121 LEU A CA 1
ATOM 962 C C . LEU A 1 121 ? -3.861 -2.462 -1.207 1.00 89.12 121 LEU A C 1
ATOM 964 O O . LEU A 1 121 ? -4.754 -2.850 -0.454 1.00 89.12 121 LEU A O 1
ATOM 968 N N . GLU A 1 122 ? -3.057 -1.451 -0.898 1.00 85.50 122 GLU A N 1
ATOM 969 C CA . GLU A 1 122 ? -3.161 -0.694 0.342 1.00 85.50 122 GLU A CA 1
ATOM 970 C C . GLU A 1 122 ? -4.532 -0.032 0.457 1.00 85.50 122 GLU A C 1
ATOM 972 O O . GLU A 1 122 ? -5.229 -0.219 1.451 1.00 85.50 122 GLU A O 1
ATOM 977 N N . ASN A 1 123 ? -4.991 0.649 -0.593 1.00 82.56 123 ASN A N 1
ATOM 978 C CA . ASN A 1 123 ? -6.308 1.279 -0.615 1.00 82.56 123 ASN A CA 1
ATOM 979 C C . ASN A 1 123 ? -7.455 0.268 -0.464 1.00 82.56 123 ASN A C 1
ATOM 981 O O . ASN A 1 123 ? -8.481 0.597 0.131 1.00 82.56 123 ASN A O 1
ATOM 985 N N . LYS A 1 124 ? -7.298 -0.951 -0.992 1.00 80.69 124 LYS A N 1
ATOM 986 C CA . LYS A 1 124 ? -8.336 -1.988 -0.944 1.00 80.69 124 LYS A CA 1
ATOM 987 C C . LYS A 1 124 ? -8.361 -2.761 0.377 1.00 80.69 124 LYS A C 1
ATOM 989 O O . LYS A 1 124 ? -9.441 -3.159 0.812 1.00 80.69 124 LYS A O 1
ATOM 994 N N . TYR A 1 125 ? -7.202 -3.008 0.983 1.00 76.00 125 TYR A N 1
ATOM 995 C CA . TYR A 1 125 ? -7.073 -3.965 2.087 1.00 76.00 125 TYR A CA 1
ATOM 996 C C . TYR A 1 125 ? -6.441 -3.394 3.357 1.00 76.00 125 TYR A C 1
ATOM 998 O O . TYR A 1 125 ? -6.731 -3.911 4.432 1.00 76.00 125 TYR A O 1
ATOM 1006 N N . MET A 1 126 ? -5.603 -2.359 3.251 1.00 73.19 126 MET A N 1
ATOM 1007 C CA . MET A 1 126 ? -4.830 -1.830 4.383 1.00 73.19 126 MET A CA 1
ATOM 1008 C C . MET A 1 126 ? -5.298 -0.462 4.866 1.00 73.19 126 MET A C 1
ATOM 1010 O O . MET A 1 126 ? -5.002 -0.120 6.007 1.00 73.19 126 MET A O 1
ATOM 1014 N N . ARG A 1 127 ? -6.018 0.324 4.049 1.00 67.88 127 ARG A N 1
ATOM 1015 C CA . ARG A 1 127 ? -6.518 1.640 4.463 1.00 67.88 127 ARG A CA 1
ATOM 1016 C C . ARG A 1 127 ? -7.373 1.476 5.721 1.00 67.88 127 ARG A C 1
ATOM 1018 O O . ARG A 1 127 ? -8.452 0.882 5.639 1.00 67.88 127 ARG A O 1
ATOM 1025 N N . PRO A 1 128 ? -6.931 2.010 6.874 1.00 58.19 128 PRO A N 1
ATOM 1026 C CA . PRO A 1 128 ? -7.715 1.935 8.092 1.00 58.19 128 PRO A CA 1
ATOM 1027 C C . PRO A 1 128 ? -9.013 2.711 7.872 1.00 58.19 128 PRO A C 1
ATOM 1029 O O . PRO A 1 128 ? -8.983 3.882 7.486 1.00 58.19 128 PRO A O 1
ATOM 1032 N N . THR A 1 129 ? -10.165 2.078 8.097 1.00 59.66 129 THR A N 1
ATOM 1033 C CA . THR A 1 129 ? -11.434 2.810 8.166 1.00 59.66 129 THR A CA 1
ATOM 1034 C C . THR A 1 129 ? -11.307 3.909 9.224 1.00 59.66 129 THR A C 1
ATOM 1036 O O . THR A 1 129 ? -10.827 3.606 10.321 1.00 59.66 129 THR A O 1
ATOM 1039 N N . PRO A 1 130 ? -11.718 5.161 8.942 1.00 50.81 130 PRO A N 1
ATOM 1040 C CA . PRO A 1 130 ? -11.699 6.230 9.936 1.00 50.81 130 PRO A CA 1
ATOM 1041 C C . PRO A 1 130 ? -12.445 5.777 11.200 1.00 50.81 130 PRO A C 1
ATOM 1043 O O . PRO A 1 130 ? -13.629 5.452 11.132 1.00 50.81 130 PRO A O 1
ATOM 1046 N N . GLY A 1 131 ? -11.729 5.688 12.325 1.00 58.75 131 GLY A N 1
ATOM 1047 C CA . GLY A 1 131 ? -12.230 5.161 13.603 1.00 58.75 131 GLY A CA 1
ATOM 1048 C C . GLY A 1 131 ? -11.698 3.777 14.001 1.00 58.75 131 GLY A C 1
ATOM 1049 O O . GLY A 1 131 ? -11.860 3.389 15.148 1.00 58.75 131 GLY A O 1
ATOM 1050 N N . GLY A 1 132 ? -11.023 3.047 13.111 1.00 68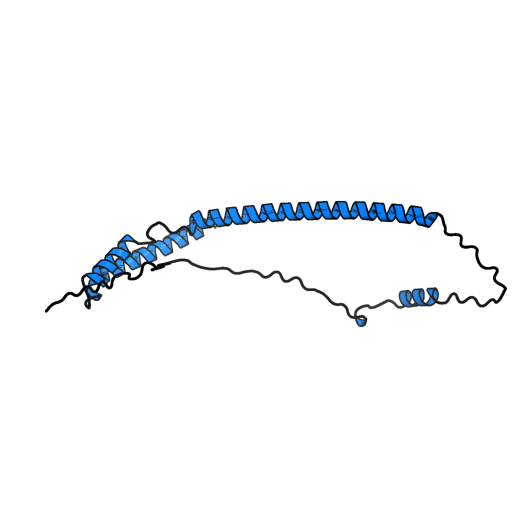.62 132 GLY A N 1
ATOM 1051 C CA . GLY A 1 132 ? -10.580 1.679 13.385 1.00 68.62 132 GLY A CA 1
ATOM 1052 C C . GLY A 1 132 ? -11.727 0.661 13.352 1.00 68.62 132 GLY A C 1
ATOM 1053 O O . GLY A 1 132 ? -12.912 0.999 13.277 1.00 68.62 132 GLY A O 1
ATOM 1054 N N . CYS A 1 133 ? -11.381 -0.624 13.348 1.00 76.94 133 CYS A N 1
ATOM 1055 C CA . CYS A 1 133 ? -12.371 -1.687 13.454 1.00 76.94 133 CYS A CA 1
ATOM 1056 C C . CYS A 1 133 ? -13.025 -1.636 14.845 1.00 76.94 133 CYS A C 1
ATOM 1058 O O . CYS A 1 133 ? -12.327 -1.616 15.849 1.00 76.94 133 CYS A O 1
ATOM 1060 N N . CYS A 1 134 ? -14.359 -1.666 14.911 1.00 89.56 134 CYS A N 1
ATOM 1061 C CA . CYS A 1 134 ? -15.118 -1.709 16.170 1.00 89.56 134 CYS A CA 1
ATOM 1062 C C . CYS A 1 134 ? -15.037 -0.456 17.063 1.00 89.56 134 CYS A C 1
ATOM 1064 O O . CYS A 1 134 ? -15.381 -0.553 18.240 1.00 89.56 134 CYS A O 1
ATOM 1066 N N . ALA A 1 135 ? -14.713 0.716 16.501 1.00 88.75 135 ALA A N 1
ATOM 1067 C CA . ALA A 1 135 ? -14.605 2.007 17.201 1.00 88.75 135 ALA A CA 1
ATOM 1068 C C . ALA A 1 135 ? -15.725 2.277 18.226 1.00 88.75 135 ALA A C 1
ATOM 1070 O O . ALA A 1 135 ? -15.489 2.656 19.369 1.00 88.75 135 ALA A O 1
ATOM 1071 N N . ALA A 1 136 ? -16.979 2.042 17.829 1.00 89.50 136 ALA A N 1
ATOM 1072 C CA . ALA A 1 136 ? -18.135 2.274 18.690 1.00 89.50 136 ALA A CA 1
ATOM 1073 C C . ALA A 1 136 ? -18.202 1.294 19.876 1.00 89.50 136 ALA A C 1
ATOM 1075 O O . ALA A 1 136 ? -18.651 1.661 20.959 1.00 89.50 136 ALA A O 1
ATOM 1076 N N . ALA A 1 137 ? -17.777 0.041 19.689 1.00 92.12 137 ALA A N 1
ATOM 1077 C CA . ALA A 1 137 ? -17.721 -0.936 20.772 1.00 92.12 137 ALA A CA 1
ATOM 1078 C C . ALA A 1 137 ? -16.547 -0.644 21.718 1.00 92.12 137 ALA A C 1
ATOM 1080 O O . ALA A 1 137 ? -16.735 -0.710 22.930 1.00 92.12 137 ALA A O 1
ATOM 1081 N N . GLU A 1 138 ? -15.394 -0.253 21.169 1.00 92.38 138 GLU A N 1
ATOM 1082 C CA . GLU A 1 138 ? -14.215 0.192 21.920 1.00 92.38 138 GLU A CA 1
ATOM 1083 C C . GLU A 1 138 ? -14.559 1.378 22.827 1.00 92.38 138 GLU A C 1
ATOM 1085 O O . GLU A 1 138 ? -14.363 1.303 24.040 1.00 92.38 138 GLU A O 1
ATOM 1090 N N . GLN A 1 139 ? -15.194 2.418 22.275 1.00 93.75 139 GLN A N 1
ATOM 1091 C CA . GLN A 1 139 ? -15.593 3.601 23.036 1.00 93.75 139 GLN A CA 1
ATOM 1092 C C . GLN A 1 139 ? -16.502 3.248 24.222 1.00 93.75 139 GLN A C 1
ATOM 1094 O O . GLN A 1 139 ? -16.290 3.727 25.332 1.00 93.75 139 GLN A O 1
ATOM 1099 N N . ARG A 1 140 ? -17.481 2.351 24.028 1.00 95.12 140 ARG A N 1
ATOM 1100 C CA . ARG A 1 140 ? -18.379 1.917 25.114 1.00 95.12 140 ARG A CA 1
ATOM 1101 C C . ARG A 1 140 ? -17.635 1.186 26.233 1.00 95.12 140 ARG A C 1
ATOM 1103 O O . ARG A 1 140 ? -17.989 1.352 27.400 1.00 95.12 140 ARG A O 1
ATOM 1110 N N . VAL A 1 141 ? -16.619 0.388 25.901 1.00 96.31 141 VAL A N 1
ATOM 1111 C CA . VAL A 1 141 ? -15.763 -0.274 26.899 1.00 96.31 141 VAL A CA 1
ATOM 1112 C C . VAL A 1 141 ? -14.967 0.765 27.687 1.00 96.31 141 VAL A C 1
ATOM 1114 O O . VAL A 1 141 ? -14.959 0.722 28.918 1.00 96.31 141 VAL A O 1
ATOM 1117 N N . GLU A 1 142 ? -14.351 1.727 26.997 1.00 95.88 142 GLU A N 1
ATOM 1118 C CA . GLU A 1 142 ? -13.578 2.793 27.640 1.00 95.88 142 GLU A CA 1
ATOM 1119 C C . GLU A 1 142 ? -14.435 3.657 28.566 1.00 95.88 142 GLU A C 1
ATOM 1121 O O . GLU A 1 142 ? -14.036 3.940 29.699 1.00 95.88 142 GLU A O 1
ATOM 1126 N N . ASP A 1 143 ? -15.629 4.038 28.119 1.00 97.19 143 ASP A N 1
ATOM 1127 C CA . ASP A 1 143 ? -16.562 4.831 28.914 1.00 97.19 143 ASP A CA 1
ATOM 1128 C C . ASP A 1 143 ? -17.019 4.066 30.162 1.00 97.19 143 ASP A C 1
ATOM 1130 O O . ASP A 1 143 ? -17.081 4.640 31.251 1.00 97.19 143 ASP A O 1
ATOM 1134 N N . CYS A 1 144 ? -17.253 2.754 30.051 1.00 97.81 144 CYS A N 1
ATOM 1135 C CA . CYS A 1 144 ? -17.611 1.925 31.199 1.00 97.81 144 CYS A CA 1
ATOM 1136 C C . CYS A 1 144 ? -16.488 1.852 32.238 1.00 97.81 144 CYS A C 1
ATOM 1138 O O . CYS A 1 144 ? -16.760 1.983 33.435 1.00 97.81 144 CYS A O 1
ATOM 1140 N N . TYR A 1 145 ? -15.231 1.694 31.811 1.00 97.50 145 TYR A N 1
ATOM 1141 C CA . TYR A 1 145 ? -14.095 1.690 32.735 1.00 97.50 145 TYR A CA 1
ATOM 1142 C C . TYR A 1 145 ? -13.915 3.034 33.441 1.00 97.50 145 TYR A C 1
ATOM 1144 O O . TYR A 1 145 ? -13.676 3.050 34.648 1.00 97.50 145 TYR A O 1
ATOM 1152 N N . LYS A 1 146 ? -14.093 4.152 32.724 1.00 97.25 146 LYS A N 1
ATOM 1153 C CA . LYS A 1 146 ? -14.040 5.501 33.312 1.00 97.25 146 LYS A CA 1
ATOM 1154 C C . LYS A 1 146 ? -15.141 5.714 34.355 1.00 97.25 146 LYS A C 1
ATOM 1156 O O . LYS A 1 146 ? -14.890 6.327 35.387 1.00 97.25 146 LYS A O 1
ATOM 1161 N N . GLN A 1 147 ? -16.341 5.189 34.109 1.00 97.12 147 GLN A N 1
ATOM 1162 C CA . GLN A 1 147 ? -17.483 5.306 35.023 1.00 97.12 147 GLN A CA 1
ATOM 1163 C C . GLN A 1 147 ? -17.409 4.347 36.224 1.00 97.12 147 GLN A C 1
ATOM 1165 O O . GLN A 1 147 ? -18.035 4.609 37.248 1.00 97.12 147 GLN A O 1
ATOM 1170 N N . ASN A 1 148 ? -16.649 3.249 36.125 1.00 96.31 148 ASN A N 1
ATOM 1171 C CA . ASN A 1 148 ? -16.591 2.189 37.139 1.00 96.31 148 ASN A CA 1
ATOM 1172 C C . ASN A 1 148 ? -15.156 1.918 37.638 1.00 96.31 148 ASN A C 1
ATOM 1174 O O . ASN A 1 148 ? -14.667 0.783 37.533 1.00 96.31 148 ASN A O 1
ATOM 1178 N N . PRO A 1 149 ? -14.465 2.919 38.219 1.00 94.50 149 PRO A N 1
ATOM 1179 C CA . PRO A 1 149 ? -13.120 2.724 38.749 1.00 94.50 149 PRO A CA 1
ATOM 1180 C C . PRO A 1 149 ? -13.122 1.648 39.846 1.00 94.50 149 PRO A C 1
ATOM 1182 O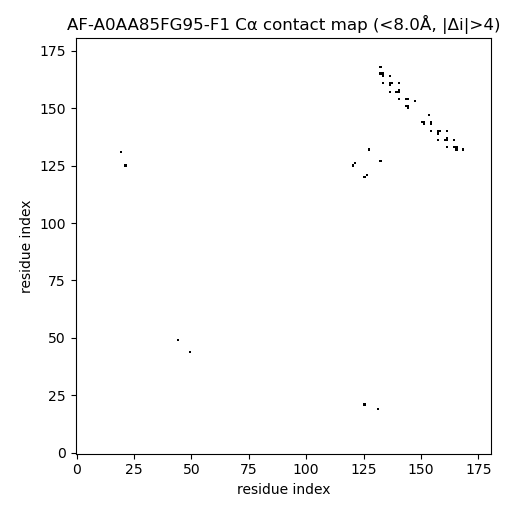 O . PRO A 1 149 ? -13.988 1.621 40.721 1.00 94.50 149 PRO A O 1
ATOM 1185 N N . GLY A 1 150 ? -12.172 0.712 39.772 1.00 93.62 150 GLY A N 1
ATOM 1186 C CA . GLY A 1 150 ? -12.064 -0.414 40.710 1.00 93.62 150 GLY A CA 1
ATOM 1187 C C . GLY A 1 150 ? -13.150 -1.494 40.578 1.00 93.62 150 GLY A C 1
ATOM 1188 O O . GLY A 1 150 ? -13.093 -2.493 41.289 1.00 93.62 150 GLY A O 1
ATOM 1189 N N . LYS A 1 151 ? -14.121 -1.342 39.663 1.00 95.31 151 LYS A N 1
ATOM 1190 C CA . LYS A 1 151 ? -15.229 -2.292 39.432 1.00 95.31 151 LYS A CA 1
ATOM 1191 C C . LYS A 1 151 ? -15.316 -2.739 37.968 1.00 95.31 151 LYS A C 1
ATOM 1193 O O . LYS A 1 151 ? -16.400 -2.896 37.411 1.00 95.31 151 LYS A O 1
ATOM 1198 N N . ILE A 1 152 ? -14.165 -2.987 37.348 1.00 93.56 152 ILE A N 1
ATOM 1199 C CA . ILE A 1 152 ? -14.036 -3.287 35.910 1.00 93.56 152 ILE A CA 1
ATOM 1200 C C . ILE A 1 152 ? -14.841 -4.509 35.435 1.00 93.56 152 ILE A C 1
ATOM 1202 O O . ILE A 1 152 ? -15.237 -4.567 34.274 1.00 93.56 152 ILE A O 1
ATOM 1206 N N . LEU A 1 153 ? -15.141 -5.467 36.321 1.00 95.81 153 LEU A N 1
ATOM 1207 C CA . LEU A 1 153 ? -15.913 -6.668 35.978 1.00 95.81 153 LEU A CA 1
ATOM 1208 C C . LEU A 1 153 ? -17.359 -6.353 35.558 1.00 95.81 153 LEU A C 1
ATOM 1210 O O . LEU A 1 153 ? -17.954 -7.129 34.807 1.00 95.81 153 LEU A O 1
ATOM 1214 N N . LEU A 1 154 ? -17.904 -5.196 35.964 1.00 96.25 154 LEU A N 1
ATOM 1215 C CA . LEU A 1 154 ? -19.210 -4.710 35.500 1.00 96.25 154 LEU A CA 1
ATOM 1216 C C . LEU A 1 154 ? -19.225 -4.436 33.986 1.00 96.25 154 LEU A C 1
ATOM 1218 O O . LEU A 1 154 ? -20.277 -4.501 33.356 1.00 96.25 154 LEU A O 1
ATOM 1222 N N . CYS A 1 155 ? -18.056 -4.194 33.387 1.00 97.56 155 CYS A N 1
ATOM 1223 C CA . CYS A 1 155 ? -17.900 -3.911 31.963 1.00 97.56 155 CYS A CA 1
ATOM 1224 C C . CYS A 1 155 ? -17.690 -5.173 31.106 1.00 97.56 155 CYS A C 1
ATOM 1226 O O . CYS A 1 155 ? -17.606 -5.067 29.884 1.00 97.56 155 CYS A O 1
ATOM 1228 N N . SER A 1 156 ? -17.642 -6.369 31.708 1.00 96.81 156 SER A N 1
ATOM 1229 C CA . SER A 1 156 ? -17.363 -7.649 31.024 1.00 96.81 156 SER A CA 1
ATOM 1230 C C . SER A 1 156 ? -18.266 -7.923 29.816 1.00 96.81 156 SER A C 1
ATOM 1232 O O . SER A 1 156 ? -17.807 -8.423 28.787 1.00 96.81 156 SER A O 1
ATOM 1234 N N . LYS A 1 157 ? -19.544 -7.535 29.897 1.00 97.06 157 LYS A N 1
ATOM 1235 C CA . LYS A 1 157 ? -20.488 -7.657 28.780 1.00 97.06 157 LYS A CA 1
ATOM 1236 C C . LYS A 1 157 ? -20.088 -6.784 27.585 1.00 97.06 157 LYS A C 1
ATOM 1238 O O . LYS A 1 157 ? -20.135 -7.253 26.453 1.00 97.06 157 LYS A O 1
ATOM 1243 N N . LEU A 1 158 ? -19.659 -5.544 27.829 1.00 97.12 158 LEU A N 1
ATOM 1244 C CA . LEU A 1 158 ? -19.217 -4.625 26.773 1.00 97.12 158 LEU A CA 1
ATOM 1245 C C . LEU A 1 158 ? -17.905 -5.094 26.138 1.00 97.12 158 LEU A C 1
ATOM 1247 O O . LEU A 1 158 ? -17.759 -5.021 24.922 1.00 97.12 158 LEU A O 1
ATOM 1251 N N . VAL A 1 159 ? -16.992 -5.643 26.944 1.00 96.69 159 VAL A N 1
ATOM 1252 C CA . VAL A 1 159 ? -15.750 -6.260 26.450 1.00 96.69 159 VAL A CA 1
ATOM 1253 C C . VAL A 1 159 ? -16.064 -7.448 25.542 1.00 96.69 159 VAL A C 1
ATOM 1255 O O . VAL A 1 159 ? -15.543 -7.525 24.438 1.00 96.69 159 VAL A O 1
ATOM 1258 N N . SER A 1 160 ? -17.001 -8.311 25.943 1.00 96.69 160 SER A N 1
ATOM 1259 C CA . SER A 1 160 ? -17.430 -9.453 25.121 1.00 96.69 160 SER A CA 1
ATOM 1260 C C . SER A 1 160 ? -18.040 -9.014 23.781 1.00 96.69 160 SER A C 1
ATOM 1262 O O . SER A 1 160 ? -17.857 -9.669 22.754 1.00 96.69 160 SER A O 1
ATOM 1264 N N . GLU A 1 161 ? -18.776 -7.897 23.763 1.00 95.38 161 GLU A N 1
ATOM 1265 C CA . GLU A 1 161 ? -19.305 -7.317 22.524 1.00 95.38 161 GLU A CA 1
ATOM 1266 C C . GLU A 1 161 ? -18.201 -6.773 21.611 1.00 95.38 161 GLU A C 1
ATOM 1268 O O . GLU A 1 161 ? -18.269 -6.978 20.395 1.00 95.38 161 GLU A O 1
ATOM 1273 N N . TYR A 1 162 ? -17.200 -6.101 22.185 1.00 94.94 162 TYR A N 1
ATOM 1274 C CA . TYR A 1 162 ? -16.018 -5.637 21.463 1.00 94.94 162 TYR A CA 1
ATOM 1275 C C . TYR A 1 162 ? -15.236 -6.817 20.871 1.00 94.94 162 TYR A C 1
ATOM 1277 O O . TYR A 1 162 ? -15.006 -6.841 19.662 1.00 94.94 162 TYR A O 1
ATOM 1285 N N . ASP A 1 163 ? -14.951 -7.848 21.669 1.00 94.44 163 ASP A N 1
ATOM 1286 C CA . ASP A 1 163 ? -14.247 -9.051 21.218 1.00 94.44 163 ASP A CA 1
ATOM 1287 C C . ASP A 1 163 ? -14.990 -9.740 20.072 1.00 94.44 163 ASP A C 1
ATOM 1289 O O . ASP A 1 163 ? -14.394 -10.071 19.047 1.00 94.44 163 ASP A O 1
ATOM 1293 N N . ARG A 1 164 ? -16.316 -9.897 20.180 1.00 94.94 164 ARG A N 1
ATOM 1294 C CA . ARG A 1 164 ? -17.132 -10.464 19.096 1.00 94.94 164 ARG A CA 1
ATOM 1295 C C . ARG A 1 164 ? -17.033 -9.635 17.817 1.00 94.94 164 ARG A C 1
ATOM 1297 O O . ARG A 1 164 ? -17.001 -10.198 16.724 1.00 94.94 164 ARG A O 1
ATOM 1304 N N . CYS A 1 165 ? -17.007 -8.311 17.936 1.00 92.62 165 CYS A N 1
ATOM 1305 C CA . CYS A 1 165 ? -16.843 -7.431 16.789 1.00 92.62 165 CYS A CA 1
ATOM 1306 C C . CYS A 1 165 ? -15.471 -7.635 16.123 1.00 92.62 165 CYS A C 1
ATOM 1308 O O . CYS A 1 165 ? -15.417 -7.828 14.907 1.00 92.62 165 CYS A O 1
ATOM 1310 N N . VAL A 1 166 ? -14.390 -7.695 16.909 1.00 90.81 166 VAL A N 1
ATOM 1311 C CA . VAL A 1 166 ? -13.030 -7.951 16.407 1.00 90.81 166 VAL A CA 1
ATOM 1312 C C . VAL A 1 166 ? -12.954 -9.315 15.722 1.00 90.81 166 VAL A C 1
ATOM 1314 O O . VAL A 1 166 ? -12.500 -9.406 14.584 1.00 90.81 166 VAL A O 1
ATOM 1317 N N . GLN A 1 167 ? -13.468 -10.372 16.355 1.00 91.06 167 GLN A N 1
ATOM 1318 C CA . GLN A 1 167 ? -13.476 -11.720 15.779 1.00 91.06 167 GLN A CA 1
ATOM 1319 C C . GLN A 1 167 ? -14.249 -11.777 14.457 1.00 91.06 167 GLN A C 1
ATOM 1321 O O . GLN A 1 167 ? -13.762 -12.325 13.468 1.00 91.06 167 GLN A O 1
ATOM 1326 N N . ASN A 1 168 ? -15.427 -11.153 14.398 1.00 89.19 168 ASN A N 1
ATOM 1327 C CA . ASN A 1 168 ? -16.210 -11.081 13.166 1.00 89.19 168 ASN A CA 1
ATOM 1328 C C . ASN A 1 168 ? -15.471 -10.326 12.057 1.00 89.19 168 ASN A C 1
ATOM 1330 O O . ASN A 1 168 ? -15.531 -10.733 10.893 1.00 89.19 168 ASN A O 1
ATOM 1334 N N . PHE A 1 169 ? -14.772 -9.243 12.399 1.00 86.38 169 PHE A N 1
ATOM 1335 C CA . PHE A 1 169 ? -13.969 -8.496 11.440 1.00 86.38 169 PHE A CA 1
ATOM 1336 C C . PHE A 1 169 ? -12.812 -9.335 10.902 1.00 86.38 169 PHE A C 1
ATOM 1338 O O . PHE A 1 169 ? -12.666 -9.430 9.685 1.00 86.38 169 PHE A O 1
ATOM 1345 N N . LEU A 1 170 ? -12.061 -10.015 11.775 1.00 84.25 170 LEU A N 1
ATOM 1346 C CA . LEU A 1 170 ? -10.967 -10.904 11.378 1.00 84.25 170 LEU A CA 1
ATOM 1347 C C . LEU 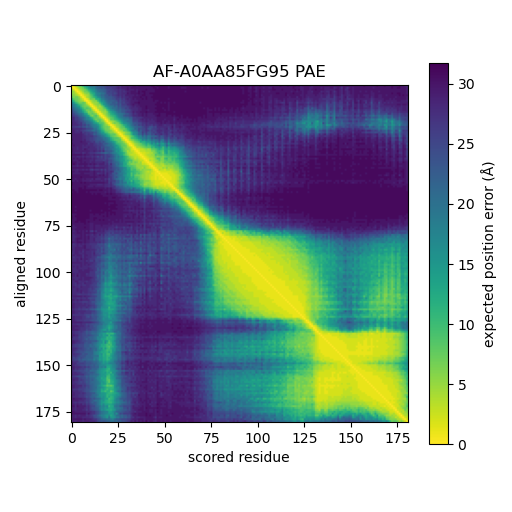A 1 170 ? -11.457 -11.997 10.420 1.00 84.25 170 LEU A C 1
ATOM 1349 O O . LEU A 1 170 ? -10.925 -12.132 9.322 1.00 84.25 170 LEU A O 1
ATOM 1353 N N . VAL A 1 171 ? -12.536 -12.705 10.774 1.00 85.81 171 VAL A N 1
ATOM 1354 C CA . VAL A 1 171 ? -13.131 -13.747 9.917 1.00 85.81 171 VAL A CA 1
ATOM 1355 C C . VAL A 1 171 ? -13.579 -13.179 8.568 1.00 85.81 171 VAL A C 1
ATOM 1357 O O . VAL A 1 171 ? -13.365 -13.797 7.522 1.00 85.81 171 VAL A O 1
ATOM 1360 N N . THR A 1 172 ? -14.198 -11.998 8.567 1.00 81.00 172 THR A N 1
ATOM 1361 C CA . THR A 1 172 ? -14.662 -11.343 7.337 1.00 81.00 172 THR A CA 1
ATOM 1362 C C . THR A 1 172 ? -13.492 -10.938 6.443 1.00 81.00 172 THR A C 1
ATOM 1364 O O . THR A 1 172 ? -13.557 -11.138 5.230 1.00 81.00 172 THR A O 1
ATOM 1367 N N . MET A 1 173 ? -12.416 -10.402 7.023 1.00 76.81 173 MET A N 1
ATOM 1368 C CA . MET A 1 173 ? -11.211 -10.027 6.286 1.00 76.81 173 MET A CA 1
ATOM 1369 C C . MET A 1 173 ? -10.509 -11.256 5.703 1.00 76.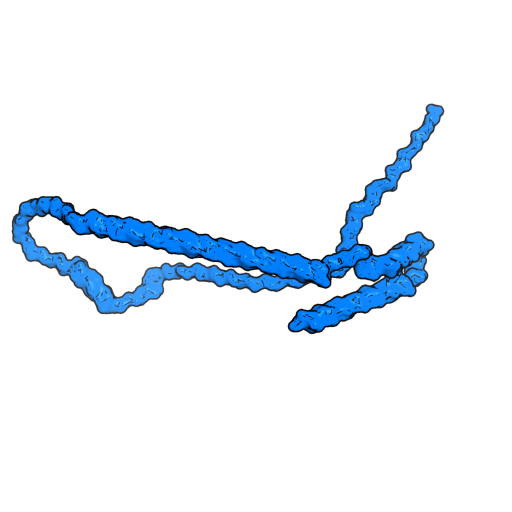81 173 MET A C 1
ATOM 1371 O O . MET A 1 173 ? -10.213 -11.259 4.510 1.00 76.81 173 MET A O 1
ATOM 1375 N N . SER A 1 174 ? -10.348 -12.338 6.474 1.00 72.94 174 SER A N 1
ATOM 1376 C CA . SER A 1 174 ? -9.771 -13.593 5.971 1.00 72.94 174 SER A CA 1
ATOM 1377 C C . SER A 1 174 ? -10.567 -14.170 4.795 1.00 72.94 174 SER A C 1
ATOM 1379 O O . SER A 1 174 ? -9.977 -14.539 3.784 1.00 72.94 174 SER A O 1
ATOM 1381 N N . ARG A 1 175 ? -11.907 -14.173 4.861 1.00 74.94 175 ARG A N 1
ATOM 1382 C CA . ARG A 1 175 ? -12.761 -14.648 3.752 1.00 74.94 175 ARG A CA 1
ATOM 1383 C C . ARG A 1 175 ? -12.650 -13.784 2.496 1.00 74.94 175 ARG A C 1
ATOM 1385 O O . ARG A 1 175 ? -12.652 -14.315 1.390 1.00 74.94 175 ARG A O 1
ATOM 1392 N N . LYS A 1 176 ? -12.558 -12.459 2.646 1.00 65.31 176 LYS A N 1
ATOM 1393 C CA . LYS A 1 176 ? -12.384 -11.542 1.508 1.00 65.31 176 LYS A CA 1
ATOM 1394 C C . LYS A 1 176 ? -11.053 -11.761 0.792 1.00 65.31 176 LYS A C 1
ATOM 1396 O O . LYS A 1 176 ? -11.021 -11.644 -0.427 1.00 65.31 176 LYS A O 1
ATOM 1401 N N . VAL A 1 177 ? -9.990 -12.088 1.530 1.00 64.38 177 VAL A N 1
ATOM 1402 C CA . VAL A 1 177 ? -8.685 -12.434 0.949 1.00 64.38 177 VAL A CA 1
ATOM 1403 C C . VAL A 1 177 ? -8.764 -13.765 0.200 1.00 64.38 177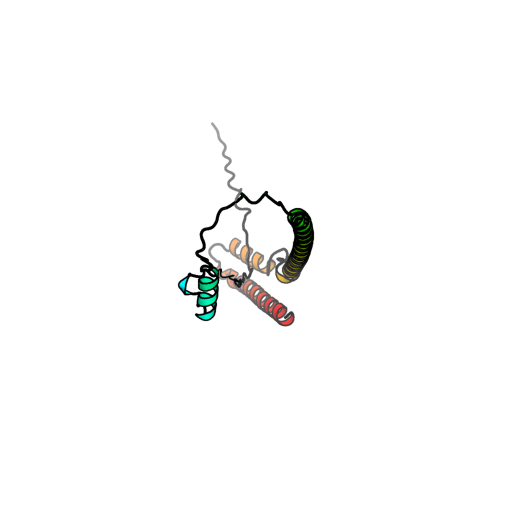 VAL A C 1
ATOM 1405 O O . VAL A 1 177 ? -8.344 -13.827 -0.949 1.00 64.38 177 VAL A O 1
ATOM 1408 N N . SER A 1 178 ? -9.372 -14.801 0.789 1.00 63.47 178 SER A N 1
ATOM 1409 C CA . SER A 1 178 ? -9.504 -16.118 0.143 1.00 63.47 178 SER A CA 1
ATOM 1410 C C . SER A 1 178 ? -10.358 -16.114 -1.126 1.00 63.47 178 SER A C 1
ATOM 1412 O O . SER A 1 178 ? -10.086 -16.890 -2.027 1.00 63.47 178 SER A O 1
ATOM 1414 N N . ASN A 1 179 ? -11.377 -15.254 -1.213 1.00 59.00 179 ASN A N 1
ATOM 1415 C CA . ASN A 1 179 ? -12.230 -15.148 -2.404 1.00 59.00 179 ASN A CA 1
ATOM 1416 C C . ASN A 1 179 ? -11.645 -14.237 -3.501 1.00 59.00 179 ASN A C 1
ATOM 1418 O O . ASN A 1 179 ? -12.258 -14.097 -4.558 1.00 59.00 179 ASN A O 1
ATOM 1422 N N . ALA A 1 180 ? -10.534 -13.546 -3.227 1.00 54.69 180 ALA A N 1
ATOM 1423 C CA . ALA A 1 180 ? -9.877 -12.632 -4.161 1.00 54.69 180 ALA A CA 1
ATOM 1424 C C . ALA A 1 180 ? -8.566 -13.191 -4.748 1.00 54.69 180 ALA A C 1
ATOM 1426 O O . ALA A 1 180 ? -7.986 -12.527 -5.608 1.00 54.69 180 ALA A O 1
ATOM 1427 N N . ALA A 1 181 ? -8.113 -14.354 -4.265 1.00 49.34 181 ALA A N 1
ATOM 1428 C CA . ALA A 1 181 ? -7.026 -15.160 -4.823 1.00 49.34 181 ALA A CA 1
ATOM 1429 C C . ALA A 1 181 ? -7.591 -16.201 -5.798 1.00 49.34 181 ALA A C 1
ATOM 1431 O O . ALA A 1 181 ? -6.897 -16.491 -6.795 1.00 49.34 181 ALA A O 1
#